Protein AF-A0A9W6UC79-F1 (afdb_monomer)

InterPro domains:
  IPR001563 Peptidase S10, serine carboxypeptidase [PF00450] (14-114)
  IPR001563 Peptidase S10, serine carboxypeptidase [PF0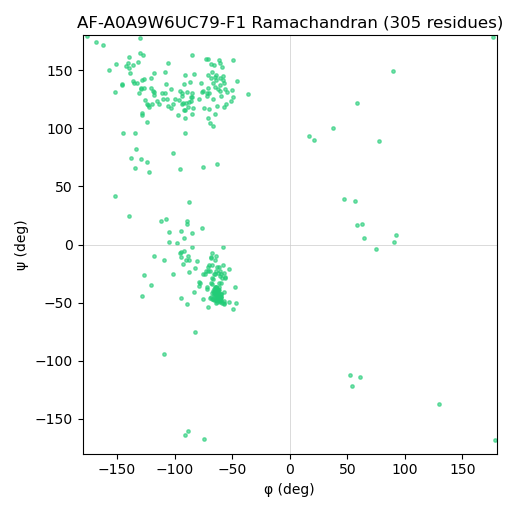0450] (127-304)
  IPR001563 Peptidase S10, serine carboxypeptidase [PR00724] (192-204)
  IPR001563 Peptidase S10, serine carboxypeptidase [PR00724] (205-215)
  IPR001563 Peptidase S10, serine carboxypeptidase [PR00724] (239-264)
  IPR001563 Peptidase S10, serine carboxypeptidase [PTHR11802] (127-300)
  IPR029058 Alpha/Beta hydrolase fold [G3DSA:3.40.50.1820] (14-112)
  IPR029058 Alpha/Beta hydrolase fold [G3DSA:3.40.50.1820] (122-306)
  IPR029058 Alpha/Beta hydrolase fold [SSF53474] (15-115)
  IPR029058 Alpha/Beta hydrolase fold [SSF53474] (127-304)
  IPR033124 Serine carboxypeptidases, histidine active site [PS00560] (86-103)

Foldseek 3Di:
DDDDVDDDPLSVVQVCVQVQHADEAEAECAAPPCHPVNVVVSLLPRDHDCNVVQVPFDKDFDWFAQPVCNVDDTDRQAIWGDDRRYIYYYGYQDYPCCCVRPVSRVVRVVVQRVADPDDDPQDVWDKDWDWFAFPVADGWIKIKIKTAAPPDSLAFFAEEEDEDDVQEFLVCCCAPNLHQWHQDPVRDTHGDPNHPSNRYTYMRIADDAPRDPIHDDPVLDDDDLLSLLSRVLRRVLRVCVVVVSCFVGAYEYEYEAQCLSNQCSNLVSLVVVLVVPPDDPSRGRDNYDYYYYYHYDNDCVVVVVPD

Radius of gyration: 26.01 Å; Cα contacts (8 Å, |Δi|>4): 594; chains: 1; bounding box: 79×38×76 Å

Solvent-accessible surface area (backbone atoms only — not comparable to full-atom values): 16636 Å² total; per-residue (Å²): 136,83,78,67,99,61,77,50,74,65,53,51,52,28,52,38,51,62,70,67,39,75,44,80,48,74,34,15,64,60,13,84,86,70,28,41,70,61,54,48,56,51,60,71,62,47,83,39,88,57,37,70,61,42,70,69,43,70,76,38,79,30,68,26,50,34,80,92,42,78,84,53,77,67,39,84,38,34,38,32,36,63,44,94,48,41,35,43,34,40,29,56,85,10,34,83,56,34,60,77,61,37,45,48,48,43,52,36,49,51,52,56,68,71,24,68,86,72,78,57,76,63,51,100,26,62,67,54,67,52,72,34,66,29,82,92,40,90,58,27,29,39,26,36,45,35,35,38,16,62,64,46,56,92,75,37,35,39,35,39,37,31,45,28,51,94,59,32,41,12,62,54,41,48,51,72,64,53,13,54,28,41,66,45,97,86,71,48,74,40,82,37,96,76,18,60,29,50,67,16,25,34,34,33,39,25,44,52,64,60,7,75,83,7,40,48,45,86,86,54,56,68,88,50,56,70,52,48,8,50,49,51,45,37,36,50,44,42,46,37,69,75,41,56,91,54,60,66,36,50,25,33,38,27,22,24,33,43,9,28,45,49,34,57,32,28,52,52,42,46,53,50,55,63,66,67,67,83,61,48,96,84,43,67,66,76,38,72,76,50,72,49,64,47,82,42,54,67,50,66,75,65,68,70,67,70,125

pLDDT: mean 83.66, std 13.83, range [35.5, 98.44]

Mean predicted aligned error: 14.71 Å

Secondary structure (DSSP, 8-state):
-PPPS---HHHHHHHHHHTT--EEEEEETT-SSS-HHHHHHHHHH---TTHHHHHHSPPEEEEE--TTSTTSPPEEEEEEEEETTEEEEEETT--S-HHHHSHHHHHHHHHHHHSSSS--SSSSS-EEEEEEE-TTSSS-EEEEEEE--SS-TTTSPEEEEE--STT--THHHHHHSS-SEEEPTTS-EEE-TT-GGGSSEEEEE--STTSTT-B--GGG---SHHHHHHHHHHHHHHHHHH-GGGTT--EEEEEETTHHHHHHHHHHHHHHHHHS----TTS----EEEEEEES--S-HHHHTS--

Organism: NCBI:txid2077276

Sequence (307 aa):
MRRLLSENETTCAVNLLNDDVRVLIYVGDADTVCNWAGNKAWVDALDWKCKDAFNTAEENSFAAQDLLNPTAALTDAGLVRAFDNLALVGISNAGHMVPTHQPAVSLDLINSALAPNGSFVCGVSNNTAGYIKLANKEDDHYFYWFYQSRSNPETDPLVLWLTGWPGSSSMFALLSENKPCSIRPDLSTTFNAYAWNSNANVIWLEQPTGVGFSFGAPADKDYNETNVGENIYWYLQGFLQTYPQYQGREFFVTGERYGGYYVPAAAHYIWSMNKASQLDDKNPIINLQGMAIGNGLTNPVIQASIN

Nearest PDB structures (foldseek):
  4az0-assembly1_A  TM=8.627E-01  e=2.265E-21  Homo sapiens
  4cia-assembly1_A-2  TM=9.231E-01  e=1.434E-17  Homo sapiens
  4cib-assembly1_A-2  TM=8.525E-01  e=3.103E-18  Homo sapiens
  1ysc-assembly1_A  TM=8.789E-01  e=2.119E-16  Saccharomyces cerevisiae
  1cpy-assembly1_A  TM=8.796E-01  e=6.778E-16  Saccharomyces cerevisiae

Structure (mmCIF, N/CA/C/O backbone):
data_AF-A0A9W6UC79-F1
#
_entry.id   AF-A0A9W6UC79-F1
#
loop_
_atom_site.group_PDB
_atom_site.id
_atom_site.type_symbol
_atom_site.label_atom_id
_atom_site.label_alt_id
_atom_site.label_comp_id
_atom_site.label_asym_id
_atom_site.label_entity_id
_atom_site.label_seq_id
_atom_site.pdbx_PDB_ins_code
_atom_site.Cartn_x
_atom_site.Cartn_y
_atom_site.Cartn_z
_atom_site.occupancy
_atom_site.B_iso_or_equiv
_atom_site.auth_seq_id
_atom_site.auth_comp_id
_atom_site.auth_asym_id
_atom_site.auth_atom_id
_atom_site.pdbx_PDB_model_num
ATOM 1 N N . MET A 1 1 ? 49.318 2.501 -20.218 1.00 42.28 1 MET A N 1
ATOM 2 C CA . MET A 1 1 ? 48.392 1.966 -19.201 1.00 42.28 1 MET A CA 1
ATOM 3 C C . MET A 1 1 ? 47.486 0.969 -19.923 1.00 42.28 1 MET A C 1
ATOM 5 O O . MET A 1 1 ? 46.650 1.388 -20.708 1.00 42.28 1 MET A O 1
ATOM 9 N N . ARG A 1 2 ? 47.794 -0.333 -19.837 1.00 40.81 2 ARG A N 1
ATOM 10 C CA . ARG A 1 2 ? 47.100 -1.405 -20.575 1.00 40.81 2 ARG A CA 1
ATOM 11 C C . ARG A 1 2 ? 45.734 -1.647 -19.919 1.00 40.81 2 ARG A C 1
ATOM 13 O O . ARG A 1 2 ? 45.718 -2.051 -18.761 1.00 40.81 2 ARG A O 1
ATOM 20 N N . ARG A 1 3 ? 44.620 -1.421 -20.630 1.00 38.25 3 ARG A N 1
ATOM 21 C CA . ARG A 1 3 ? 43.347 -2.066 -20.269 1.00 38.25 3 ARG A CA 1
ATOM 22 C C . ARG A 1 3 ? 43.550 -3.560 -20.516 1.00 38.25 3 ARG A C 1
ATOM 24 O O . ARG A 1 3 ? 44.013 -3.952 -21.586 1.00 38.25 3 ARG A O 1
ATOM 31 N N . LEU A 1 4 ? 43.303 -4.359 -19.482 1.00 40.53 4 LEU A N 1
ATOM 32 C CA . LEU A 1 4 ? 43.143 -5.809 -19.578 1.00 40.53 4 LEU A CA 1
ATOM 33 C C . LEU A 1 4 ? 42.141 -6.117 -20.702 1.00 40.53 4 LEU A C 1
ATOM 35 O O . LEU A 1 4 ? 41.378 -5.231 -21.078 1.00 40.53 4 LEU A O 1
ATOM 39 N N . LEU A 1 5 ? 42.158 -7.335 -21.244 1.00 47.78 5 LEU A N 1
ATOM 40 C CA . LEU A 1 5 ? 41.149 -7.848 -22.180 1.00 47.78 5 LEU A CA 1
ATOM 41 C C . LEU A 1 5 ? 39.789 -7.915 -21.461 1.00 47.78 5 LEU A C 1
ATOM 43 O O . LEU A 1 5 ? 39.327 -8.978 -21.067 1.00 47.78 5 LEU A O 1
ATOM 47 N N . SER A 1 6 ? 39.240 -6.738 -21.182 1.00 47.84 6 SER A N 1
ATOM 48 C CA . SER A 1 6 ? 37.990 -6.486 -20.502 1.00 47.84 6 SER A CA 1
ATOM 49 C C . SER A 1 6 ? 36.890 -6.797 -21.492 1.00 47.84 6 SER A C 1
ATOM 51 O O . SER A 1 6 ? 36.965 -6.343 -22.635 1.00 47.84 6 SER A O 1
ATOM 53 N N . GLU A 1 7 ? 35.900 -7.562 -21.056 1.00 54.53 7 GLU A N 1
ATOM 54 C CA . GLU A 1 7 ? 34.622 -7.727 -21.743 1.00 54.53 7 GLU A CA 1
ATOM 55 C C . GLU A 1 7 ? 34.202 -6.397 -22.391 1.00 54.53 7 GLU A C 1
ATOM 57 O O . GLU A 1 7 ? 34.283 -5.340 -21.756 1.00 54.53 7 GLU A O 1
ATOM 62 N N . ASN A 1 8 ? 33.854 -6.423 -23.682 1.00 71.75 8 ASN A N 1
ATOM 63 C CA . ASN A 1 8 ? 33.302 -5.227 -24.308 1.00 71.75 8 ASN A CA 1
ATOM 64 C C . ASN A 1 8 ? 31.889 -4.994 -23.750 1.00 71.75 8 ASN A C 1
ATOM 66 O O . ASN A 1 8 ? 31.250 -5.903 -23.219 1.00 71.75 8 ASN A O 1
ATOM 70 N N . GLU A 1 9 ? 31.385 -3.774 -23.866 1.00 72.88 9 GLU A N 1
ATOM 71 C CA . GLU A 1 9 ? 30.129 -3.356 -23.242 1.00 72.88 9 GLU A CA 1
ATOM 72 C C . GLU A 1 9 ? 28.928 -4.195 -23.729 1.00 72.88 9 GLU A C 1
ATOM 74 O O . GLU A 1 9 ? 27.961 -4.389 -22.993 1.00 72.88 9 GLU A O 1
ATOM 79 N N . THR A 1 10 ? 29.025 -4.770 -24.937 1.00 81.50 10 THR A N 1
ATOM 80 C CA . THR A 1 10 ? 28.039 -5.720 -25.478 1.00 81.50 10 THR A CA 1
ATOM 81 C C . THR A 1 10 ? 28.055 -7.046 -24.717 1.00 81.50 10 THR A C 1
ATOM 83 O O . THR A 1 10 ? 26.998 -7.541 -24.335 1.00 81.50 10 THR A O 1
ATOM 86 N N . THR A 1 11 ? 29.236 -7.606 -24.444 1.00 82.88 11 THR A N 1
ATOM 87 C CA . THR A 1 11 ? 29.393 -8.823 -23.635 1.00 82.88 11 THR A CA 1
ATOM 88 C C . THR A 1 11 ? 28.865 -8.621 -22.215 1.00 82.88 11 THR A C 1
ATOM 90 O O . THR A 1 11 ? 28.176 -9.499 -21.704 1.00 82.88 11 THR A O 1
ATOM 93 N N . CYS A 1 12 ? 29.088 -7.453 -21.606 1.00 79.12 12 CYS A N 1
ATOM 94 C CA . CYS A 1 12 ? 28.526 -7.139 -20.289 1.00 79.12 12 CYS A CA 1
ATOM 95 C C . CYS A 1 12 ? 26.989 -7.181 -20.295 1.00 79.12 12 CYS A C 1
ATOM 97 O O . CYS A 1 12 ? 26.390 -7.809 -19.426 1.00 79.12 12 CYS A O 1
ATOM 99 N N . ALA A 1 13 ? 26.344 -6.550 -21.284 1.00 75.50 13 ALA A N 1
ATOM 100 C CA . ALA A 1 13 ? 24.884 -6.555 -21.404 1.00 75.50 13 ALA A CA 1
ATOM 101 C C . ALA A 1 13 ? 24.325 -7.970 -21.636 1.00 75.50 13 ALA A C 1
ATOM 103 O O . ALA A 1 13 ? 23.337 -8.352 -21.015 1.00 75.50 13 ALA A O 1
ATOM 104 N N . VAL A 1 14 ? 24.988 -8.769 -22.478 1.00 90.19 14 VAL A N 1
ATOM 105 C CA . VAL A 1 14 ? 24.628 -10.175 -22.717 1.00 90.19 14 VAL A CA 1
ATOM 106 C C . VAL A 1 14 ? 24.742 -11.015 -21.443 1.00 90.19 14 VAL A C 1
ATOM 108 O O . VAL A 1 14 ? 23.827 -11.780 -21.144 1.00 90.19 14 VAL A O 1
ATOM 111 N N . ASN A 1 15 ? 25.827 -10.865 -20.677 1.00 86.06 15 ASN A N 1
ATOM 112 C CA . ASN A 1 15 ? 26.020 -11.592 -19.419 1.00 86.06 15 ASN A CA 1
ATOM 113 C C . ASN A 1 15 ? 24.894 -11.275 -18.421 1.00 86.06 15 ASN A C 1
ATOM 115 O O . ASN A 1 15 ? 24.295 -12.190 -17.867 1.00 86.06 15 ASN A O 1
ATOM 119 N N . LEU A 1 16 ? 24.540 -9.993 -18.268 1.00 81.50 16 LEU A N 1
ATOM 120 C CA . LEU A 1 16 ? 23.425 -9.561 -17.417 1.00 81.50 16 LEU A CA 1
ATOM 121 C C . LEU A 1 16 ? 22.089 -10.173 -17.861 1.00 81.50 16 LEU A C 1
ATOM 123 O O . LEU A 1 16 ? 21.335 -10.679 -17.033 1.00 81.50 16 LEU A O 1
ATOM 127 N N . LEU A 1 17 ? 21.811 -10.167 -19.165 1.00 83.44 17 LEU A N 1
ATOM 128 C CA . LEU A 1 17 ? 20.588 -10.751 -19.711 1.00 83.44 17 LEU A CA 1
ATOM 129 C C . LEU A 1 17 ? 20.508 -12.266 -19.491 1.00 83.44 17 LEU A C 1
ATOM 131 O O . LEU A 1 17 ? 19.446 -12.790 -19.155 1.00 83.44 17 LEU A O 1
ATOM 135 N N . ASN A 1 18 ? 21.623 -12.977 -19.655 1.00 88.62 18 ASN A N 1
ATOM 136 C CA . ASN A 1 18 ? 21.678 -14.418 -19.420 1.00 88.62 18 ASN A CA 1
ATOM 137 C C . ASN A 1 18 ? 21.477 -14.778 -17.938 1.00 88.62 18 ASN A C 1
ATOM 139 O O . ASN A 1 18 ? 20.863 -15.810 -17.660 1.00 88.62 18 ASN A O 1
ATOM 143 N N . ASP A 1 19 ? 21.879 -13.891 -17.025 1.00 87.00 19 ASP A N 1
ATOM 144 C CA . ASP A 1 19 ? 21.704 -14.009 -15.570 1.00 87.00 19 ASP A CA 1
ATOM 145 C C . ASP A 1 19 ? 20.370 -13.420 -15.055 1.00 87.00 19 ASP A C 1
ATOM 147 O O . ASP A 1 19 ? 20.239 -13.096 -13.874 1.00 87.00 19 ASP A O 1
ATOM 151 N N . ASP A 1 20 ? 19.364 -13.267 -15.928 1.00 79.00 20 ASP A N 1
ATOM 152 C CA . ASP A 1 20 ? 18.009 -12.798 -15.580 1.00 79.00 20 ASP A CA 1
ATOM 153 C C . ASP A 1 20 ? 17.949 -11.360 -15.025 1.00 79.00 20 ASP A C 1
ATOM 155 O O . ASP A 1 20 ? 16.948 -10.929 -14.442 1.00 79.00 20 ASP A O 1
ATOM 159 N N . VAL A 1 21 ? 19.003 -10.564 -15.233 1.00 78.44 21 VAL A N 1
ATOM 160 C CA . VAL A 1 21 ? 19.006 -9.146 -14.865 1.00 78.44 21 VAL A CA 1
ATOM 161 C C . VAL A 1 21 ? 18.181 -8.368 -15.882 1.00 78.44 21 VAL A C 1
ATOM 163 O O . VAL A 1 21 ? 18.361 -8.511 -17.090 1.00 78.44 21 VAL A O 1
ATOM 166 N N . ARG A 1 22 ? 17.267 -7.526 -15.395 1.00 77.31 22 ARG A N 1
ATOM 167 C CA . ARG A 1 22 ? 16.421 -6.681 -16.245 1.00 77.31 22 ARG A CA 1
ATOM 168 C C . ARG A 1 22 ? 17.240 -5.585 -16.914 1.00 77.31 22 ARG A C 1
ATOM 170 O O . ARG A 1 22 ? 17.950 -4.842 -16.238 1.00 77.31 22 ARG A O 1
ATOM 177 N N . VAL A 1 23 ? 17.085 -5.454 -18.226 1.00 83.44 23 VAL A N 1
ATOM 178 C CA . VAL A 1 23 ? 17.746 -4.437 -19.043 1.00 83.44 23 VAL A CA 1
ATOM 179 C C . VAL A 1 23 ? 16.687 -3.644 -19.803 1.00 83.44 23 VAL A C 1
ATOM 181 O O . VAL A 1 23 ? 15.919 -4.196 -20.587 1.00 83.44 23 VAL A O 1
ATOM 184 N N . LEU A 1 24 ? 16.664 -2.330 -19.575 1.00 85.94 24 LEU A N 1
ATOM 185 C CA . LEU A 1 24 ? 15.907 -1.373 -20.377 1.00 85.94 24 LEU A CA 1
ATOM 186 C C . LEU A 1 24 ? 16.885 -0.586 -21.247 1.00 85.94 24 LEU A C 1
ATOM 188 O O . LEU A 1 24 ? 17.782 0.075 -20.725 1.00 85.94 24 LEU A O 1
ATOM 192 N N . ILE A 1 25 ? 16.649 -0.591 -22.555 1.00 90.81 25 ILE A N 1
ATOM 193 C CA . ILE A 1 25 ? 17.267 0.331 -23.505 1.00 90.81 25 ILE A CA 1
ATOM 194 C C . ILE A 1 25 ? 16.180 1.288 -23.988 1.00 90.81 25 ILE A C 1
ATOM 196 O O . ILE A 1 25 ? 15.141 0.848 -24.473 1.00 90.81 25 ILE A O 1
ATOM 200 N N . TYR A 1 26 ? 16.399 2.595 -23.865 1.00 91.69 26 TYR A N 1
ATOM 201 C CA . TYR A 1 26 ? 15.457 3.599 -24.353 1.00 91.69 26 TYR A CA 1
ATOM 202 C C . TYR A 1 26 ? 16.179 4.684 -25.143 1.00 91.69 26 TYR A C 1
ATOM 204 O O . TYR A 1 26 ? 17.275 5.104 -24.772 1.00 91.69 26 TYR A O 1
ATOM 212 N N . VAL A 1 27 ? 15.583 5.124 -26.250 1.00 92.94 27 VAL A N 1
ATOM 213 C CA . VAL A 1 27 ? 16.205 6.084 -27.170 1.00 92.94 27 VAL A CA 1
ATOM 214 C C . VAL A 1 27 ? 15.134 6.991 -27.758 1.00 92.94 27 VAL A C 1
ATOM 216 O O . VAL A 1 27 ? 14.058 6.529 -28.130 1.00 92.94 27 VAL A O 1
ATOM 219 N N . GLY A 1 28 ? 15.428 8.285 -27.853 1.00 92.44 28 GLY A N 1
ATOM 220 C CA . GLY A 1 28 ? 14.566 9.229 -28.553 1.00 92.44 28 GLY A CA 1
ATOM 221 C C . GLY A 1 28 ? 14.613 9.018 -30.070 1.00 92.44 28 GLY A C 1
ATOM 222 O O . GLY A 1 28 ? 15.691 8.862 -30.647 1.00 92.44 28 GLY A O 1
ATOM 223 N N . ASP A 1 29 ? 13.456 9.020 -30.727 1.00 90.19 29 ASP A N 1
ATOM 224 C CA . ASP A 1 29 ? 13.329 8.782 -32.171 1.00 90.19 29 ASP A CA 1
ATOM 225 C C . ASP A 1 29 ? 14.020 9.844 -33.049 1.00 90.19 29 ASP A C 1
ATOM 227 O O . ASP A 1 29 ? 14.364 9.572 -34.201 1.00 90.19 29 ASP A O 1
ATOM 231 N N . ALA A 1 30 ? 14.287 11.025 -32.487 1.00 88.69 30 ALA A N 1
ATOM 232 C CA . ALA A 1 30 ? 14.973 12.139 -33.129 1.00 88.69 30 ALA A CA 1
ATOM 233 C C . ALA A 1 30 ? 16.431 12.322 -32.653 1.00 88.69 30 ALA A C 1
ATOM 235 O O . ALA A 1 30 ? 17.047 13.352 -32.945 1.00 88.69 30 ALA A O 1
ATOM 236 N N . ASP A 1 31 ? 17.010 11.370 -31.906 1.00 89.38 31 ASP A N 1
ATOM 237 C CA . ASP A 1 31 ? 18.422 11.437 -31.510 1.00 89.38 31 ASP A CA 1
ATOM 238 C C . ASP A 1 31 ? 19.340 11.216 -32.727 1.00 89.38 31 ASP A C 1
ATOM 240 O O . ASP A 1 31 ? 19.349 10.156 -33.346 1.00 89.38 31 ASP A O 1
ATOM 244 N N . THR A 1 32 ? 20.136 12.221 -33.087 1.00 79.25 32 THR A N 1
ATOM 245 C CA . THR A 1 32 ? 21.112 12.137 -34.186 1.00 79.25 32 THR A CA 1
ATOM 246 C C . THR A 1 32 ? 22.520 11.766 -33.718 1.00 79.25 32 THR A C 1
ATOM 248 O O . THR A 1 32 ? 23.369 11.441 -34.547 1.00 79.25 32 THR A O 1
ATOM 251 N N . VAL A 1 33 ? 22.771 11.780 -32.406 1.00 74.19 33 VAL A N 1
ATOM 252 C CA . VAL A 1 33 ? 24.055 11.439 -31.778 1.00 74.19 33 VAL A CA 1
ATOM 253 C C . VAL A 1 33 ? 24.108 9.939 -31.488 1.00 74.19 33 VAL A C 1
ATOM 255 O O . VAL A 1 33 ? 25.038 9.261 -31.919 1.00 74.19 33 VAL A O 1
ATOM 258 N N . CYS A 1 34 ? 23.073 9.411 -30.831 1.00 83.12 34 CYS A N 1
ATOM 259 C CA . CYS A 1 34 ? 22.925 7.997 -30.476 1.00 83.12 34 CYS A CA 1
ATOM 260 C C . CYS A 1 34 ? 21.625 7.434 -31.069 1.00 83.12 34 CYS A C 1
ATOM 262 O O . CYS A 1 34 ? 20.713 7.039 -30.351 1.00 83.12 34 CYS A O 1
ATOM 264 N N . ASN A 1 35 ? 21.531 7.432 -32.398 1.00 85.00 35 ASN A N 1
ATOM 265 C CA . ASN A 1 35 ? 20.267 7.232 -33.106 1.00 85.00 35 ASN A CA 1
ATOM 266 C C . ASN A 1 35 ? 19.538 5.906 -32.825 1.00 85.00 35 ASN A C 1
ATOM 268 O O . ASN A 1 35 ? 20.149 4.870 -32.538 1.00 85.00 35 ASN A O 1
ATOM 272 N N . TRP A 1 36 ? 18.211 5.957 -32.977 1.00 86.06 36 TRP A N 1
ATOM 273 C CA . TRP A 1 36 ? 17.300 4.824 -32.801 1.00 86.06 36 TRP A CA 1
ATOM 274 C C . TRP A 1 36 ? 17.702 3.601 -33.632 1.00 86.06 36 TRP A C 1
ATOM 276 O O . TRP A 1 36 ? 17.821 2.506 -33.088 1.00 86.06 36 TRP A O 1
ATOM 286 N N . ALA A 1 37 ? 17.977 3.778 -34.929 1.00 88.56 37 ALA A N 1
ATOM 287 C CA . ALA A 1 37 ? 18.299 2.666 -35.825 1.00 88.56 37 ALA A CA 1
ATOM 288 C C . ALA A 1 37 ? 19.584 1.928 -35.409 1.00 88.56 37 ALA A C 1
ATOM 290 O O . ALA A 1 37 ? 19.635 0.701 -35.462 1.00 88.56 37 ALA A O 1
ATOM 291 N N . GLY A 1 38 ? 20.603 2.662 -34.955 1.00 88.81 38 GLY A N 1
ATOM 292 C CA . GLY A 1 38 ? 21.863 2.105 -34.467 1.00 88.81 38 GLY A CA 1
ATOM 293 C C . GLY A 1 38 ? 21.697 1.314 -33.170 1.00 88.81 38 GLY A C 1
ATOM 294 O O . GLY A 1 38 ? 22.174 0.185 -33.082 1.00 88.81 38 GLY A O 1
ATOM 295 N N . ASN A 1 39 ? 20.976 1.866 -32.189 1.00 90.00 39 ASN A N 1
ATOM 296 C CA . ASN A 1 39 ? 20.690 1.161 -30.936 1.00 90.00 39 ASN A CA 1
ATOM 297 C C . ASN A 1 39 ? 19.812 -0.069 -31.165 1.00 90.00 39 ASN A C 1
ATOM 299 O O . ASN A 1 39 ? 20.099 -1.129 -30.616 1.00 90.00 39 ASN A O 1
ATOM 303 N N . LYS A 1 40 ? 18.789 0.038 -32.020 1.00 91.06 40 LYS A N 1
ATOM 304 C CA . LYS A 1 40 ? 17.948 -1.100 -32.386 1.00 91.06 40 LYS A CA 1
ATOM 305 C C . LYS A 1 40 ? 18.767 -2.204 -33.059 1.00 91.06 40 LYS A C 1
ATOM 307 O O . LYS A 1 40 ? 18.672 -3.352 -32.646 1.00 91.06 40 LYS A O 1
ATOM 312 N N . ALA A 1 41 ? 19.613 -1.865 -34.034 1.00 92.81 41 ALA A N 1
ATOM 313 C CA . ALA A 1 41 ? 20.477 -2.843 -34.698 1.00 92.81 41 ALA A CA 1
ATOM 314 C C . ALA A 1 41 ? 21.459 -3.522 -33.725 1.00 92.81 41 ALA A C 1
ATOM 316 O O . ALA A 1 41 ? 21.732 -4.712 -33.864 1.00 92.81 41 ALA A O 1
ATOM 317 N N . TRP A 1 42 ? 21.975 -2.787 -32.733 1.00 93.50 42 TRP A N 1
ATOM 318 C CA . TRP A 1 42 ? 22.805 -3.356 -31.670 1.00 93.50 42 TRP A CA 1
ATOM 319 C C . TRP A 1 42 ? 22.017 -4.323 -30.775 1.00 93.50 42 TRP A C 1
ATOM 321 O O . TRP A 1 42 ? 22.480 -5.441 -30.557 1.00 93.50 42 TRP A O 1
ATOM 331 N N . VAL A 1 43 ? 20.821 -3.934 -30.319 1.00 92.12 43 VAL A N 1
ATOM 332 C CA . VAL A 1 43 ? 19.94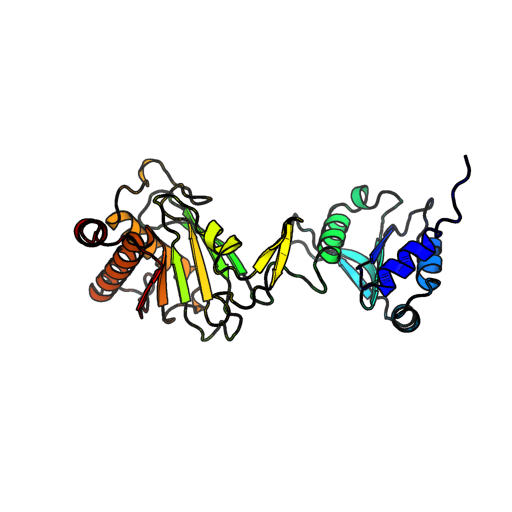7 -4.784 -29.492 1.00 92.12 43 VAL A CA 1
ATOM 333 C C . VAL A 1 43 ? 19.521 -6.052 -30.242 1.00 92.12 43 VAL A C 1
ATOM 335 O O . VAL A 1 43 ? 19.642 -7.144 -29.692 1.00 92.12 43 VAL A O 1
ATOM 338 N N . ASP A 1 44 ? 19.118 -5.934 -31.512 1.00 93.19 44 ASP A N 1
ATOM 339 C CA . ASP A 1 44 ? 18.736 -7.070 -32.370 1.00 93.19 44 ASP A CA 1
ATOM 340 C C . ASP A 1 44 ? 19.908 -8.068 -32.564 1.00 93.19 44 ASP A C 1
ATOM 342 O O . ASP A 1 44 ? 19.703 -9.266 -32.803 1.00 93.19 44 ASP A O 1
ATOM 346 N N . ALA A 1 45 ? 21.152 -7.581 -32.466 1.00 93.56 45 ALA A N 1
ATOM 347 C CA . ALA A 1 45 ? 22.368 -8.373 -32.620 1.00 93.56 45 ALA A CA 1
ATOM 348 C C . ALA A 1 45 ? 22.859 -9.042 -31.321 1.00 93.56 45 ALA A C 1
ATOM 350 O O . ALA A 1 45 ? 23.714 -9.930 -31.420 1.00 93.56 45 ALA A O 1
ATOM 351 N N . LEU A 1 46 ? 22.339 -8.666 -30.139 1.00 92.25 46 LEU A N 1
ATOM 352 C CA . LEU A 1 46 ? 22.744 -9.242 -28.847 1.00 92.25 46 LEU A CA 1
ATOM 353 C C . LEU A 1 46 ? 22.602 -10.767 -28.864 1.00 92.25 46 LEU A C 1
ATOM 355 O O . LEU A 1 46 ? 21.573 -11.308 -29.264 1.00 92.25 46 LEU A O 1
ATOM 359 N N . ASP A 1 47 ? 23.643 -11.467 -28.420 1.00 94.19 47 ASP A N 1
ATOM 360 C CA . ASP A 1 47 ? 23.696 -12.930 -28.432 1.00 94.19 47 ASP A CA 1
ATOM 361 C C . ASP A 1 47 ? 23.401 -13.501 -27.040 1.00 94.19 47 ASP A C 1
ATOM 363 O O . ASP A 1 47 ? 24.304 -13.830 -26.278 1.00 94.19 47 ASP A O 1
ATOM 367 N N . TRP A 1 48 ? 22.118 -13.541 -26.679 1.00 95.06 48 TRP A N 1
ATOM 368 C CA . TRP A 1 48 ? 21.631 -13.923 -25.350 1.00 95.06 48 TRP A CA 1
ATOM 369 C C . TRP A 1 48 ? 20.526 -14.982 -25.438 1.00 95.06 48 TRP A C 1
ATOM 371 O O . TRP A 1 48 ? 19.941 -15.207 -26.499 1.00 95.06 48 TRP A O 1
ATOM 381 N N . LYS A 1 49 ? 20.225 -15.638 -24.313 1.00 94.44 49 LYS A N 1
ATOM 382 C CA . LYS A 1 49 ? 19.392 -16.850 -24.252 1.00 94.44 49 LYS A CA 1
ATOM 383 C C . LYS A 1 49 ? 17.988 -16.721 -24.861 1.00 94.44 49 LYS A C 1
ATOM 385 O O . LYS A 1 49 ? 17.480 -17.719 -25.363 1.00 94.44 49 LYS A O 1
ATOM 390 N N . CYS A 1 50 ? 17.385 -15.526 -24.874 1.00 92.75 50 CYS A N 1
ATOM 391 C CA . CYS A 1 50 ? 16.055 -15.288 -25.455 1.00 92.75 50 CYS A CA 1
ATOM 392 C C . CYS A 1 50 ? 16.081 -14.416 -26.731 1.00 92.75 50 CYS A C 1
ATOM 394 O O . CYS A 1 50 ? 15.047 -13.867 -27.113 1.00 92.75 50 CYS A O 1
ATOM 396 N N . LYS A 1 51 ? 17.230 -14.311 -27.424 1.00 95.62 51 LYS A N 1
ATOM 397 C CA . LYS A 1 51 ? 17.410 -13.503 -28.648 1.00 95.62 51 LYS A CA 1
ATOM 398 C C . LYS A 1 51 ? 16.332 -13.729 -29.704 1.00 95.62 51 LYS A C 1
ATOM 400 O O . LYS A 1 51 ? 15.700 -12.772 -30.141 1.00 95.62 51 LYS A O 1
ATOM 405 N N . ASP A 1 52 ? 16.134 -14.975 -30.130 1.00 95.75 52 ASP A N 1
ATOM 406 C CA . ASP A 1 52 ? 15.204 -15.278 -31.224 1.00 95.75 52 ASP A CA 1
ATOM 407 C C . ASP A 1 52 ? 13.772 -14.894 -30.842 1.00 95.75 52 ASP A C 1
ATOM 409 O O . ASP A 1 52 ? 13.065 -14.259 -31.624 1.00 95.75 52 ASP A O 1
ATOM 413 N N . ALA A 1 53 ? 13.375 -15.191 -29.602 1.00 90.25 53 ALA A N 1
ATOM 414 C CA . ALA A 1 53 ? 12.062 -14.836 -29.086 1.00 90.25 53 ALA A CA 1
ATOM 415 C C . ALA A 1 53 ? 11.861 -13.312 -29.039 1.00 90.25 53 ALA A C 1
ATOM 417 O O . ALA A 1 53 ? 10.855 -12.825 -29.549 1.00 90.25 53 ALA A O 1
ATOM 418 N N . PHE A 1 54 ? 12.845 -12.551 -28.545 1.00 90.19 54 PHE A N 1
ATOM 419 C CA . PHE A 1 54 ? 12.811 -11.085 -28.558 1.00 90.19 54 PHE A CA 1
ATOM 420 C C . PHE A 1 54 ? 12.767 -10.507 -29.981 1.00 90.19 54 PHE A C 1
ATOM 422 O O . PHE A 1 54 ? 11.974 -9.611 -30.261 1.00 90.19 54 PHE A O 1
ATOM 429 N N . ASN A 1 55 ? 13.563 -11.039 -30.913 1.00 95.50 55 ASN A N 1
ATOM 430 C CA . ASN A 1 55 ? 13.608 -10.548 -32.293 1.00 95.50 55 ASN A CA 1
ATOM 431 C C . ASN A 1 55 ? 12.302 -10.814 -33.059 1.00 95.50 55 ASN A C 1
ATOM 433 O O . ASN A 1 55 ? 11.947 -10.029 -33.942 1.00 95.50 55 ASN A O 1
ATOM 437 N N . THR A 1 56 ? 11.578 -11.879 -32.700 1.00 93.69 56 THR A N 1
ATOM 438 C CA . THR A 1 56 ? 10.237 -12.185 -33.231 1.00 93.69 56 THR A CA 1
ATOM 439 C C . THR A 1 56 ? 9.084 -11.542 -32.455 1.00 93.69 56 THR A C 1
ATOM 441 O O . THR A 1 56 ? 7.952 -11.590 -32.934 1.00 93.69 56 THR A O 1
ATOM 444 N N . ALA A 1 57 ? 9.343 -10.949 -31.284 1.00 80.81 57 ALA A N 1
ATOM 445 C CA . ALA A 1 57 ? 8.314 -10.312 -30.471 1.00 80.81 57 ALA A CA 1
ATOM 446 C C . ALA A 1 57 ? 7.705 -9.101 -31.192 1.00 80.81 57 ALA A C 1
ATOM 448 O O . ALA A 1 57 ? 8.394 -8.357 -31.898 1.00 80.81 57 ALA A O 1
ATOM 449 N N . GLU A 1 58 ? 6.402 -8.909 -30.996 1.00 81.00 58 GLU A N 1
ATOM 450 C CA . GLU A 1 58 ? 5.666 -7.792 -31.578 1.00 81.00 58 GLU A CA 1
ATOM 451 C C . GLU A 1 58 ? 6.125 -6.458 -30.975 1.00 81.00 58 GLU A C 1
ATOM 453 O O . GLU A 1 58 ? 6.358 -6.331 -29.769 1.00 81.00 58 GLU A O 1
ATOM 458 N N . GLU A 1 59 ? 6.258 -5.455 -31.837 1.00 80.69 59 GLU A N 1
ATOM 459 C CA . GLU A 1 59 ? 6.527 -4.081 -31.435 1.00 80.69 59 GLU A CA 1
ATOM 460 C C . GLU A 1 59 ? 5.192 -3.368 -31.239 1.00 80.69 59 GLU A C 1
ATOM 462 O O . GLU A 1 59 ? 4.406 -3.232 -32.174 1.00 80.69 59 GLU A O 1
ATOM 467 N N . ASN A 1 60 ? 4.928 -2.956 -30.005 1.00 77.00 60 ASN A N 1
ATOM 468 C CA . ASN A 1 60 ? 3.657 -2.380 -29.590 1.00 77.00 60 ASN A CA 1
ATOM 469 C C . ASN A 1 60 ? 3.795 -0.871 -29.390 1.00 77.00 60 ASN A C 1
ATOM 471 O O . ASN A 1 60 ? 4.882 -0.382 -29.078 1.00 77.00 60 ASN A O 1
ATOM 475 N N . SER A 1 61 ? 2.690 -0.131 -29.493 1.00 78.00 61 SER A N 1
ATOM 476 C CA . SER A 1 61 ? 2.656 1.263 -29.039 1.00 78.00 61 SER A CA 1
ATOM 477 C C . SER A 1 61 ? 2.948 1.345 -27.540 1.00 78.00 61 SER A C 1
ATOM 479 O O . SER A 1 61 ? 2.363 0.616 -26.738 1.00 78.00 61 SER A O 1
ATOM 481 N N . PHE A 1 62 ? 3.846 2.248 -27.158 1.00 78.31 62 PHE A N 1
ATOM 482 C CA . PHE A 1 62 ? 4.132 2.576 -25.770 1.00 78.31 62 PHE A CA 1
ATOM 483 C C . PHE A 1 62 ? 3.236 3.735 -25.343 1.00 78.31 62 PHE A C 1
ATOM 485 O O . PHE A 1 62 ? 3.434 4.868 -25.771 1.00 78.31 62 PHE A O 1
ATOM 492 N N . ALA A 1 63 ? 2.253 3.451 -24.496 1.00 78.81 63 ALA A N 1
ATOM 493 C CA . ALA A 1 63 ? 1.402 4.468 -23.900 1.00 78.81 63 ALA A CA 1
ATOM 494 C C . ALA A 1 63 ? 1.934 4.833 -22.508 1.00 78.81 63 ALA A C 1
ATOM 496 O O . ALA A 1 63 ? 2.075 3.950 -21.663 1.00 78.81 63 ALA A O 1
ATOM 497 N N . ALA A 1 64 ? 2.209 6.114 -22.272 1.00 74.94 64 ALA A N 1
ATOM 498 C CA . ALA A 1 64 ? 2.713 6.614 -20.997 1.00 74.94 64 ALA A CA 1
ATOM 499 C C . ALA A 1 64 ? 1.636 7.400 -20.234 1.00 74.94 64 ALA A C 1
ATOM 501 O O . ALA A 1 64 ? 0.912 8.215 -20.815 1.00 74.94 64 ALA A O 1
ATOM 502 N N . GLN A 1 65 ? 1.557 7.188 -18.924 1.00 83.19 65 GLN A N 1
ATOM 503 C CA . GLN A 1 65 ? 0.751 7.975 -18.000 1.00 83.19 65 GLN A CA 1
ATOM 504 C C . GLN A 1 65 ? 1.565 9.158 -17.473 1.00 83.19 65 GLN A C 1
ATOM 506 O O . GLN A 1 65 ? 2.666 8.993 -16.954 1.00 83.19 65 GLN A O 1
ATOM 511 N N . ASP A 1 66 ? 1.000 10.365 -17.516 1.00 78.69 66 ASP A N 1
ATOM 512 C CA . ASP A 1 66 ? 1.562 11.465 -16.732 1.00 78.69 66 ASP A CA 1
ATOM 513 C C . ASP A 1 66 ? 1.309 11.190 -15.244 1.00 78.69 66 ASP A C 1
ATOM 515 O O . ASP A 1 66 ? 0.189 11.327 -14.753 1.00 78.69 66 ASP A O 1
ATOM 519 N N . LEU A 1 67 ? 2.352 10.779 -14.523 1.00 64.19 67 LEU A N 1
ATOM 520 C CA . LEU A 1 67 ? 2.270 10.484 -13.091 1.00 64.19 67 LEU A CA 1
ATOM 521 C C . LEU A 1 67 ? 2.019 11.735 -12.236 1.00 64.19 67 LEU A C 1
ATOM 523 O O . LEU A 1 67 ? 1.597 11.616 -11.087 1.00 64.19 67 LEU A O 1
ATOM 527 N N . LEU A 1 68 ? 2.265 12.930 -12.780 1.00 60.94 68 LEU A N 1
ATOM 528 C CA . LEU A 1 68 ? 1.963 14.204 -12.127 1.00 60.94 68 LEU A CA 1
ATOM 529 C C . LEU A 1 68 ? 0.549 14.702 -12.459 1.00 60.94 68 LEU A C 1
ATOM 531 O O . LEU A 1 68 ? 0.036 15.586 -11.773 1.00 60.94 68 LEU A O 1
ATOM 535 N N . ASN A 1 69 ? -0.103 14.106 -13.461 1.00 68.44 69 ASN A N 1
ATOM 536 C CA . ASN A 1 69 ? -1.510 14.310 -13.783 1.00 68.44 69 ASN A CA 1
ATOM 537 C C . ASN A 1 69 ? -2.196 12.971 -14.135 1.00 68.44 69 ASN A C 1
ATOM 539 O O . ASN A 1 69 ? -2.491 12.718 -15.305 1.00 68.44 69 ASN A O 1
ATOM 543 N N . PRO A 1 70 ? -2.478 12.100 -13.142 1.00 58.88 70 PRO A N 1
ATOM 544 C CA . PRO A 1 70 ? -2.955 10.731 -13.383 1.00 58.88 70 PRO A CA 1
ATOM 545 C C . PRO A 1 70 ? -4.329 10.627 -14.063 1.00 58.88 70 PRO A C 1
ATOM 547 O O . PRO A 1 70 ? -4.753 9.539 -14.433 1.00 58.88 70 PRO A O 1
ATOM 550 N N . THR A 1 71 ? -5.052 11.743 -14.194 1.00 70.06 71 THR A N 1
ATOM 551 C CA . THR A 1 71 ? -6.341 11.825 -14.895 1.00 70.06 71 THR A CA 1
ATOM 552 C C . THR A 1 71 ? -6.200 12.277 -16.351 1.00 70.06 71 THR A C 1
ATOM 554 O O . THR A 1 71 ? -7.185 12.256 -17.091 1.00 70.06 71 THR A O 1
ATOM 557 N N . ALA A 1 72 ? -4.998 12.681 -16.781 1.00 69.75 72 ALA A N 1
ATOM 558 C CA . ALA A 1 72 ? -4.705 12.949 -18.181 1.00 69.75 72 ALA A CA 1
ATOM 559 C C . ALA A 1 72 ? -4.828 11.666 -19.008 1.00 69.75 72 ALA A C 1
ATOM 561 O O . ALA A 1 72 ? -4.493 10.576 -18.541 1.00 69.75 72 ALA A O 1
ATOM 562 N N . ALA A 1 73 ? -5.287 11.812 -20.252 1.00 79.81 73 ALA A N 1
ATOM 563 C CA . ALA A 1 73 ? -5.288 10.712 -21.203 1.00 79.81 73 ALA A CA 1
ATOM 564 C C . ALA A 1 73 ? -3.862 10.179 -21.400 1.00 79.81 73 ALA A C 1
ATOM 566 O O . ALA A 1 73 ? -2.899 10.952 -21.400 1.00 79.81 73 ALA A O 1
ATOM 567 N N . LEU A 1 74 ? -3.749 8.866 -21.602 1.00 73.88 74 LEU A N 1
ATOM 568 C CA 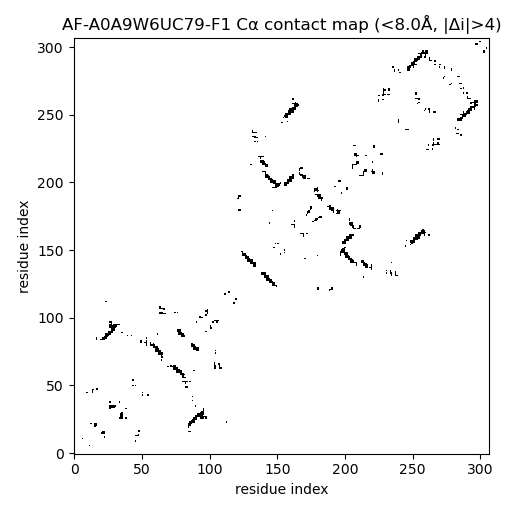. LEU A 1 74 ? -2.472 8.237 -21.910 1.00 73.88 74 LEU A CA 1
ATOM 569 C C . LEU A 1 74 ? -1.855 8.885 -23.151 1.00 73.88 74 LEU A C 1
ATOM 571 O O . LEU A 1 74 ? -2.524 9.095 -24.165 1.00 73.88 74 LEU A O 1
ATOM 575 N N . THR A 1 75 ? -0.570 9.201 -23.052 1.00 81.62 75 THR A N 1
ATOM 576 C CA . THR A 1 75 ? 0.205 9.748 -24.161 1.00 81.62 75 THR A CA 1
ATOM 577 C C . THR A 1 75 ? 0.723 8.592 -24.998 1.00 81.62 75 THR A C 1
ATOM 579 O O . THR A 1 75 ? 1.428 7.738 -24.469 1.00 81.62 75 THR A O 1
ATOM 582 N N . ASP A 1 76 ? 0.409 8.567 -26.294 1.00 84.50 76 ASP A N 1
ATOM 583 C CA . ASP A 1 76 ? 1.122 7.701 -27.236 1.00 84.50 76 ASP A CA 1
ATOM 584 C C . ASP A 1 76 ? 2.566 8.205 -27.345 1.00 84.50 76 ASP A C 1
ATOM 586 O O . ASP A 1 76 ? 2.846 9.264 -27.910 1.00 84.50 76 ASP A O 1
ATOM 590 N N . ALA A 1 77 ? 3.458 7.497 -26.668 1.00 85.44 77 ALA A N 1
ATOM 591 C CA . ALA A 1 77 ? 4.807 7.924 -26.352 1.00 85.44 77 ALA A CA 1
ATOM 592 C C . ALA A 1 77 ? 5.866 7.235 -27.221 1.00 85.44 77 ALA A C 1
ATOM 594 O O . ALA A 1 77 ? 7.057 7.502 -27.048 1.00 85.44 77 ALA A O 1
ATOM 595 N N . GLY A 1 78 ? 5.446 6.386 -28.161 1.00 88.31 78 GLY A N 1
ATOM 596 C CA . GLY A 1 78 ? 6.311 5.751 -29.145 1.00 88.31 78 GLY A CA 1
ATOM 597 C C . GLY A 1 78 ? 6.104 4.246 -29.208 1.00 88.31 78 GLY A C 1
ATOM 598 O O . GLY A 1 78 ? 4.974 3.770 -29.210 1.00 88.31 78 GLY A O 1
ATOM 599 N N . LEU A 1 79 ? 7.192 3.484 -29.297 1.00 84.56 79 LEU A N 1
ATOM 600 C CA . LEU A 1 79 ? 7.149 2.044 -29.553 1.00 84.56 79 LEU A CA 1
ATOM 601 C C . LEU A 1 79 ? 7.965 1.278 -28.517 1.00 84.56 79 LEU A C 1
ATOM 603 O O . LEU A 1 79 ? 9.048 1.707 -28.123 1.00 84.56 79 LEU A O 1
ATOM 607 N N . VAL A 1 80 ? 7.470 0.117 -28.104 1.00 84.69 80 VAL A N 1
ATOM 608 C CA . VAL A 1 80 ? 8.152 -0.799 -27.192 1.00 84.69 80 VAL A CA 1
ATOM 609 C C . VAL A 1 80 ? 8.176 -2.206 -27.768 1.00 84.69 80 VAL A C 1
ATOM 611 O O . VAL A 1 80 ? 7.161 -2.747 -28.205 1.00 84.69 80 VAL A O 1
ATOM 614 N N . ARG A 1 81 ? 9.350 -2.829 -27.705 1.00 87.50 81 ARG A N 1
ATOM 615 C CA . ARG A 1 81 ? 9.520 -4.267 -27.884 1.00 87.50 81 ARG A CA 1
ATOM 616 C C . ARG A 1 81 ? 10.124 -4.833 -26.615 1.00 87.50 81 ARG A C 1
ATOM 618 O O . ARG A 1 81 ? 11.206 -4.415 -26.207 1.00 87.50 81 ARG A O 1
ATOM 625 N N . ALA A 1 82 ? 9.428 -5.770 -25.990 1.00 82.62 82 ALA A N 1
ATOM 626 C CA . ALA A 1 82 ? 9.886 -6.402 -24.766 1.00 82.62 82 ALA A CA 1
ATOM 627 C C . ALA A 1 82 ? 9.661 -7.909 -24.832 1.00 82.62 82 ALA A C 1
ATOM 629 O O . ALA A 1 82 ? 8.639 -8.374 -25.335 1.00 82.62 82 ALA A O 1
ATOM 630 N N . PHE A 1 83 ? 10.619 -8.664 -24.311 1.00 80.44 83 PHE A N 1
ATOM 631 C CA . PHE A 1 83 ? 10.490 -10.098 -24.104 1.00 80.44 83 PHE A CA 1
ATOM 632 C C . PHE A 1 83 ? 11.379 -10.498 -22.931 1.00 80.44 83 PHE A C 1
ATOM 634 O O . PHE A 1 83 ? 12.555 -10.133 -22.893 1.00 80.44 83 PHE A O 1
ATOM 641 N N . ASP A 1 84 ? 10.816 -11.260 -21.995 1.00 84.88 84 ASP A N 1
ATOM 642 C CA . ASP A 1 84 ? 11.504 -11.696 -20.779 1.00 84.88 84 ASP A CA 1
ATOM 643 C C . ASP A 1 84 ? 12.092 -10.504 -19.989 1.00 84.88 84 ASP A C 1
ATOM 645 O O . ASP A 1 84 ? 11.357 -9.585 -19.618 1.00 84.88 84 ASP A O 1
ATOM 649 N N . ASN A 1 85 ? 13.402 -10.480 -19.749 1.00 80.50 85 ASN A N 1
ATOM 650 C CA . ASN A 1 85 ? 14.113 -9.447 -19.001 1.00 80.50 85 ASN A CA 1
ATOM 651 C C . ASN A 1 85 ? 14.731 -8.335 -19.877 1.00 80.50 85 ASN A C 1
ATOM 653 O O . ASN A 1 85 ? 15.498 -7.526 -19.352 1.00 80.50 85 ASN A O 1
ATOM 657 N N . LEU A 1 86 ? 14.396 -8.245 -21.171 1.00 84.31 86 LEU A N 1
ATOM 658 C CA . LEU A 1 86 ? 14.852 -7.176 -22.070 1.00 84.31 86 LEU A CA 1
ATOM 659 C C . LEU A 1 86 ? 13.683 -6.343 -22.608 1.00 84.31 86 LEU A C 1
ATOM 661 O O . LEU A 1 86 ? 12.727 -6.887 -23.163 1.00 84.31 86 LEU A O 1
ATOM 665 N N . ALA A 1 87 ? 13.806 -5.017 -22.527 1.00 84.62 87 ALA A N 1
ATOM 666 C CA . ALA A 1 87 ? 12.918 -4.066 -23.192 1.00 84.62 87 ALA A CA 1
ATOM 667 C C . ALA A 1 87 ? 13.711 -3.024 -23.995 1.00 84.62 87 ALA A C 1
ATOM 669 O O . ALA A 1 87 ? 14.677 -2.444 -23.495 1.00 84.62 87 ALA A O 1
ATOM 670 N N . LEU A 1 88 ? 13.268 -2.759 -25.225 1.00 90.25 88 LEU A N 1
ATOM 671 C CA . LEU A 1 88 ? 13.726 -1.667 -26.080 1.00 90.25 88 LEU A CA 1
ATOM 672 C C . LEU A 1 88 ? 12.564 -0.699 -26.323 1.00 90.25 88 LEU A C 1
ATOM 674 O O . LEU A 1 88 ? 11.524 -1.111 -26.836 1.00 90.25 88 LEU A O 1
ATOM 678 N N . VAL A 1 89 ? 12.753 0.578 -25.988 1.00 90.06 89 VAL A N 1
ATOM 679 C CA . VAL A 1 89 ? 11.724 1.620 -26.113 1.00 90.06 89 VAL A CA 1
ATOM 680 C C . VAL A 1 89 ? 12.216 2.772 -26.986 1.00 90.06 89 VAL A C 1
ATOM 682 O O . VAL A 1 89 ? 13.212 3.425 -26.676 1.00 90.06 89 VAL A O 1
ATOM 685 N N . GLY A 1 90 ? 11.509 3.031 -28.082 1.00 90.50 90 GLY A N 1
ATOM 686 C CA . GLY A 1 90 ? 11.679 4.215 -28.917 1.00 90.50 90 GLY A CA 1
ATOM 687 C C . GLY A 1 90 ? 10.699 5.291 -28.471 1.00 90.50 90 GLY A C 1
ATOM 688 O O . GLY A 1 90 ? 9.496 5.050 -28.485 1.00 90.50 90 GLY A O 1
ATOM 689 N N . ILE A 1 91 ? 11.198 6.456 -28.064 1.00 93.19 91 ILE A N 1
ATOM 690 C CA . ILE A 1 91 ? 10.371 7.532 -27.506 1.00 93.19 91 ILE A CA 1
ATOM 691 C C . ILE A 1 91 ? 10.139 8.597 -28.563 1.00 93.19 91 ILE A C 1
ATOM 693 O O . ILE A 1 91 ? 11.094 9.202 -29.056 1.00 93.19 91 ILE A O 1
ATOM 697 N N . SER A 1 92 ? 8.872 8.839 -28.881 1.00 92.75 92 SER A N 1
ATOM 698 C CA . SER A 1 92 ? 8.489 9.800 -29.905 1.00 92.75 92 SER A CA 1
ATOM 699 C C . SER A 1 92 ? 8.732 11.244 -29.484 1.00 92.75 92 SER A C 1
ATOM 701 O O . SER A 1 92 ? 8.545 11.619 -28.324 1.00 92.75 92 SER A O 1
ATOM 703 N N . ASN A 1 93 ? 9.098 12.083 -30.454 1.00 91.44 93 ASN A N 1
ATOM 704 C CA . ASN A 1 93 ? 9.356 13.511 -30.255 1.00 91.44 93 ASN A CA 1
ATOM 705 C C . ASN A 1 93 ? 10.437 13.781 -29.192 1.00 91.44 93 ASN A C 1
ATOM 707 O O . ASN A 1 93 ? 10.331 14.739 -28.417 1.00 91.44 93 ASN A O 1
ATOM 711 N N . ALA A 1 94 ? 11.473 12.941 -29.140 1.00 91.31 94 ALA A N 1
ATOM 712 C CA . ALA A 1 94 ? 12.593 13.108 -28.223 1.00 91.31 94 ALA A CA 1
ATOM 713 C C . ALA A 1 94 ? 13.934 12.981 -28.957 1.00 91.31 94 ALA A C 1
ATOM 715 O O . ALA A 1 94 ? 14.174 12.034 -29.697 1.00 91.31 94 ALA A O 1
ATOM 716 N N . GLY A 1 95 ? 14.832 13.944 -28.736 1.00 86.00 95 GLY A N 1
ATOM 717 C CA . GLY A 1 95 ? 16.246 13.829 -29.110 1.00 86.00 95 GLY A CA 1
ATOM 718 C C . GLY A 1 95 ? 17.085 13.180 -28.003 1.00 86.00 95 GLY A C 1
ATOM 719 O O . GLY A 1 95 ? 16.542 12.598 -27.067 1.00 86.00 95 GLY A O 1
ATOM 720 N N . HIS A 1 96 ? 18.405 13.383 -28.043 1.00 86.94 96 HIS A N 1
ATOM 721 C CA . HIS A 1 96 ? 19.379 12.803 -27.098 1.00 86.94 96 HIS A CA 1
ATOM 722 C C . HIS A 1 96 ? 19.005 12.933 -25.609 1.00 86.94 96 HIS A C 1
ATOM 724 O O . HIS A 1 96 ? 19.223 12.028 -24.809 1.00 86.94 96 HIS A O 1
ATOM 730 N N . MET A 1 97 ? 18.387 14.054 -25.235 1.00 85.25 97 MET A N 1
ATOM 731 C CA . MET A 1 97 ? 17.976 14.351 -23.862 1.00 85.25 97 MET A CA 1
ATOM 732 C C . MET A 1 97 ? 16.511 13.965 -23.611 1.00 85.25 97 MET A C 1
ATOM 734 O O . MET A 1 97 ? 15.673 14.832 -23.367 1.00 85.25 97 MET A O 1
ATOM 738 N N . VAL A 1 98 ? 16.187 12.671 -23.683 1.00 88.06 98 VAL A N 1
ATOM 739 C CA . VAL A 1 98 ? 14.821 12.142 -23.473 1.00 88.06 98 VAL A CA 1
ATOM 740 C C . VAL A 1 98 ? 14.122 12.725 -22.229 1.00 88.06 98 VAL A C 1
ATOM 742 O O . VAL A 1 98 ? 13.023 13.253 -22.395 1.00 88.06 98 VAL A O 1
ATOM 745 N N . PRO A 1 99 ? 14.722 12.743 -21.017 1.00 89.38 99 PRO A N 1
ATOM 746 C CA . PRO A 1 99 ? 14.045 13.288 -19.835 1.00 89.38 99 PRO A CA 1
ATOM 747 C C . PRO A 1 99 ? 13.743 14.788 -19.925 1.00 89.38 99 PRO A C 1
ATOM 749 O O . PRO A 1 99 ? 12.858 15.281 -19.238 1.00 89.38 99 PRO A O 1
ATOM 752 N N . THR A 1 100 ? 14.478 15.532 -20.756 1.00 87.25 100 THR A N 1
ATOM 753 C CA . THR A 1 100 ? 14.239 16.965 -20.973 1.00 87.25 100 THR A CA 1
ATOM 754 C C . THR A 1 100 ? 13.137 17.202 -22.000 1.00 87.25 100 THR A C 1
ATOM 756 O O . THR A 1 100 ? 12.320 18.097 -21.813 1.00 87.25 100 THR A O 1
ATOM 759 N N . HIS A 1 101 ? 13.104 16.416 -23.079 1.00 88.88 101 HIS A N 1
ATOM 760 C CA . HIS A 1 101 ? 12.112 16.574 -24.146 1.00 88.88 101 HIS A CA 1
ATOM 761 C C . HIS A 1 101 ? 10.750 15.967 -23.785 1.00 88.88 101 HIS A C 1
ATOM 763 O O . HIS A 1 101 ? 9.720 16.522 -24.152 1.00 88.88 101 HIS A O 1
ATOM 769 N N . GLN A 1 102 ? 10.749 14.845 -23.059 1.00 86.62 102 GLN A N 1
ATOM 770 C CA . GLN A 1 102 ? 9.562 14.072 -22.690 1.00 86.62 102 GLN A CA 1
ATOM 771 C C . GLN A 1 102 ? 9.605 13.688 -21.194 1.00 86.62 102 GLN A C 1
ATOM 773 O O . GLN A 1 102 ? 9.736 12.511 -20.854 1.00 86.62 102 GLN A O 1
ATOM 778 N N . PRO A 1 103 ? 9.531 14.662 -20.265 1.00 81.38 103 PRO A N 1
ATOM 779 C CA . PRO A 1 103 ? 9.753 14.427 -18.834 1.00 81.38 103 PRO A CA 1
ATOM 780 C C . PRO A 1 103 ? 8.727 13.484 -18.190 1.00 81.38 103 PRO A C 1
ATOM 782 O O . PRO A 1 103 ? 9.118 12.598 -17.434 1.00 81.38 103 PRO A O 1
ATOM 785 N N . ALA A 1 104 ? 7.436 13.635 -18.508 1.00 77.69 104 ALA A N 1
ATOM 786 C CA . ALA A 1 104 ? 6.375 12.780 -17.969 1.00 77.69 104 ALA A CA 1
ATOM 787 C C . ALA A 1 104 ? 6.509 11.331 -18.469 1.00 77.69 104 ALA A C 1
ATOM 789 O O . ALA A 1 104 ? 6.520 10.395 -17.675 1.00 77.69 104 ALA A O 1
ATOM 790 N N . VAL A 1 105 ? 6.728 11.164 -19.777 1.00 82.69 105 VAL A N 1
ATOM 791 C CA . VAL A 1 105 ? 6.973 9.863 -20.415 1.00 82.69 105 VAL A CA 1
ATOM 792 C C . VAL A 1 105 ? 8.219 9.188 -19.846 1.00 82.69 105 VAL A C 1
ATOM 794 O O . VAL A 1 105 ? 8.193 8.005 -19.529 1.00 82.69 105 VAL A O 1
ATOM 797 N N . SER A 1 106 ? 9.321 9.929 -19.699 1.00 82.69 106 SER A N 1
ATOM 798 C CA . SER A 1 106 ? 10.572 9.388 -19.165 1.00 82.69 106 SER A CA 1
ATOM 799 C C . SER A 1 106 ? 10.419 8.930 -17.717 1.00 82.69 106 SER A C 1
ATOM 801 O O . SER A 1 106 ? 11.045 7.944 -17.328 1.00 82.69 106 SER A O 1
ATOM 803 N N . LEU A 1 107 ? 9.625 9.645 -16.917 1.00 78.38 107 LEU A N 1
ATOM 804 C CA . LEU A 1 107 ? 9.361 9.284 -15.531 1.00 78.38 107 LEU A CA 1
ATOM 805 C C . LEU A 1 107 ? 8.514 8.010 -15.446 1.00 78.38 107 LEU A C 1
ATOM 807 O O . LEU A 1 107 ? 8.852 7.105 -14.684 1.00 78.38 107 LEU A O 1
ATOM 811 N N . ASP A 1 108 ? 7.450 7.915 -16.238 1.00 74.31 108 ASP A N 1
ATOM 812 C CA . ASP A 1 108 ? 6.593 6.728 -16.276 1.00 74.31 108 ASP A CA 1
ATOM 813 C C . ASP A 1 108 ? 7.328 5.492 -16.816 1.00 74.31 108 ASP A C 1
ATOM 815 O O . ASP A 1 108 ? 7.255 4.409 -16.235 1.00 74.31 108 ASP A O 1
ATOM 819 N N . LEU A 1 109 ? 8.150 5.672 -17.857 1.00 74.81 109 LEU A N 1
ATOM 820 C CA . LEU A 1 109 ? 8.993 4.623 -18.427 1.00 74.81 109 LEU A CA 1
ATOM 821 C C . LEU A 1 109 ? 9.969 4.039 -17.400 1.00 74.81 109 LEU A C 1
ATOM 823 O O . LEU A 1 109 ? 10.056 2.820 -17.250 1.00 74.81 109 LEU A O 1
ATOM 827 N N . ILE A 1 110 ? 10.715 4.891 -16.691 1.00 77.38 110 ILE A N 1
ATOM 828 C CA . ILE A 1 110 ? 11.684 4.421 -15.696 1.00 77.38 110 ILE A CA 1
ATOM 829 C C . ILE A 1 110 ? 10.974 3.755 -14.516 1.00 77.38 110 ILE A C 1
ATOM 831 O O . ILE A 1 110 ? 11.423 2.702 -14.069 1.00 77.38 110 ILE A O 1
ATOM 835 N N . ASN A 1 111 ? 9.839 4.284 -14.052 1.00 68.62 111 ASN A N 1
ATOM 836 C CA . ASN A 1 111 ? 9.058 3.621 -13.003 1.00 68.62 111 ASN A CA 1
ATOM 837 C C . ASN A 1 111 ? 8.523 2.254 -13.458 1.00 68.62 111 ASN A C 1
ATOM 839 O O . ASN A 1 111 ? 8.611 1.281 -12.708 1.00 68.62 111 ASN A O 1
ATOM 843 N N . SER A 1 112 ? 8.058 2.151 -14.704 1.00 63.97 112 SER A N 1
ATOM 844 C CA . SER A 1 112 ? 7.579 0.901 -15.302 1.00 63.97 112 SER A CA 1
ATOM 845 C C . SER A 1 112 ? 8.692 -0.133 -15.483 1.00 63.97 112 SER A C 1
ATOM 847 O O . SER A 1 112 ? 8.481 -1.318 -15.236 1.00 63.97 112 SER A O 1
ATOM 849 N N . ALA A 1 113 ? 9.897 0.295 -15.864 1.00 64.62 113 ALA A N 1
ATOM 850 C CA . ALA A 1 113 ? 11.032 -0.602 -16.068 1.00 64.62 113 ALA A CA 1
ATOM 851 C C . ALA A 1 113 ? 11.704 -1.044 -14.762 1.00 64.62 113 ALA A C 1
ATOM 853 O O . ALA A 1 113 ? 12.186 -2.174 -14.657 1.00 64.62 113 ALA A O 1
ATOM 854 N N . LEU A 1 114 ? 11.730 -0.174 -13.749 1.00 59.16 114 LEU A N 1
ATOM 855 C CA . LEU A 1 114 ? 12.244 -0.513 -12.423 1.00 59.16 114 LEU A CA 1
ATOM 856 C C . LEU A 1 114 ? 11.257 -1.389 -11.637 1.00 59.16 114 LEU A C 1
ATOM 858 O O . LEU A 1 114 ? 11.699 -2.215 -10.829 1.00 59.16 114 LEU A O 1
ATOM 862 N N . ALA A 1 115 ? 9.957 -1.326 -11.943 1.00 51.31 115 ALA A N 1
ATOM 863 C CA . ALA A 1 115 ? 8.941 -2.215 -11.383 1.00 51.31 115 ALA A CA 1
ATOM 864 C C . ALA A 1 115 ? 9.200 -3.686 -11.787 1.00 51.31 115 ALA A C 1
ATOM 866 O O . ALA A 1 115 ? 9.248 -3.986 -12.980 1.00 51.31 115 ALA A O 1
ATOM 867 N N . PRO A 1 116 ? 9.429 -4.618 -10.839 1.00 42.06 116 PRO A N 1
ATOM 868 C CA . PRO A 1 116 ? 9.672 -6.030 -11.149 1.00 42.06 116 PRO A CA 1
ATOM 869 C C . PRO A 1 116 ? 8.498 -6.605 -11.943 1.00 42.06 116 PRO A C 1
ATOM 871 O O . PRO A 1 116 ? 7.387 -6.577 -11.434 1.00 42.06 116 PRO A O 1
ATOM 874 N N . ASN A 1 117 ? 8.765 -7.056 -13.177 1.00 42.09 117 ASN A N 1
ATOM 875 C CA . ASN A 1 117 ? 7.844 -7.651 -14.157 1.00 42.09 117 ASN A CA 1
ATOM 876 C C . ASN A 1 117 ? 6.349 -7.416 -13.890 1.00 42.09 117 ASN A C 1
ATOM 878 O O . ASN A 1 117 ? 5.700 -8.206 -13.209 1.00 42.09 117 ASN A O 1
ATOM 882 N N . GLY A 1 118 ? 5.826 -6.355 -14.512 1.00 46.59 118 GLY A N 1
ATOM 883 C CA . GLY A 1 118 ? 4.407 -6.012 -14.523 1.00 46.59 118 GLY A CA 1
ATOM 884 C C . GLY A 1 118 ? 3.967 -5.371 -13.214 1.00 46.59 118 GLY A C 1
ATOM 885 O O . GLY A 1 118 ? 3.542 -6.077 -12.313 1.00 46.59 118 GLY A O 1
ATOM 886 N N . SER A 1 119 ? 4.068 -4.038 -13.125 1.00 35.53 119 SER A N 1
ATOM 887 C CA . SER A 1 119 ? 3.427 -3.188 -12.104 1.00 35.53 119 SER A CA 1
ATOM 888 C C . SER A 1 119 ? 3.360 -3.786 -10.690 1.00 35.53 119 SER A C 1
ATOM 890 O O . SER A 1 119 ? 2.437 -4.531 -10.363 1.00 35.53 119 SER A O 1
ATOM 892 N N . PHE A 1 120 ? 4.261 -3.389 -9.794 1.00 35.50 120 PHE A N 1
ATOM 893 C CA . PHE A 1 120 ? 4.102 -3.761 -8.390 1.00 35.50 120 PHE A CA 1
ATOM 894 C C . PHE A 1 120 ? 4.311 -2.575 -7.460 1.00 35.50 120 PHE A C 1
ATOM 896 O O . PHE A 1 120 ? 5.360 -2.401 -6.842 1.00 35.50 120 PHE A O 1
ATOM 903 N N . VAL A 1 121 ? 3.246 -1.789 -7.309 1.00 38.91 121 VAL A N 1
ATOM 904 C CA . VAL A 1 121 ? 2.919 -1.250 -5.990 1.00 38.91 121 VAL A CA 1
ATOM 905 C C . VAL A 1 121 ? 2.428 -2.447 -5.179 1.00 38.91 121 VAL A C 1
ATOM 907 O O . VAL A 1 121 ? 1.378 -2.990 -5.481 1.00 38.91 121 VAL A O 1
ATOM 910 N N . CYS A 1 122 ? 3.227 -2.898 -4.215 1.00 39.97 122 CYS A N 1
ATOM 911 C CA . CYS A 1 122 ? 2.889 -3.874 -3.178 1.00 39.97 122 CYS A CA 1
ATOM 912 C C . CYS A 1 122 ? 1.695 -4.828 -3.435 1.00 39.97 122 CYS A C 1
ATOM 914 O O . CYS A 1 122 ? 0.589 -4.623 -2.954 1.00 39.97 122 CYS A O 1
ATOM 916 N N . GLY A 1 123 ? 1.943 -5.981 -4.032 1.00 44.41 123 GLY A N 1
ATOM 917 C CA . GLY A 1 123 ? 0.993 -7.091 -4.096 1.00 44.41 123 GLY A CA 1
ATOM 918 C C . GLY A 1 123 ? 0.101 -7.011 -5.325 1.00 44.41 123 GLY A C 1
ATOM 919 O O . GLY A 1 123 ? -0.314 -5.946 -5.742 1.00 44.41 123 GLY A O 1
ATOM 920 N N . VAL A 1 124 ? -0.319 -8.170 -5.826 1.00 45.81 124 VAL A N 1
ATOM 921 C CA . VAL A 1 124 ? -1.497 -8.315 -6.706 1.00 45.81 124 VAL A CA 1
ATOM 922 C C . VAL A 1 124 ? -2.805 -7.798 -6.068 1.00 45.81 124 VAL A C 1
ATOM 924 O O . VAL A 1 124 ? -3.868 -7.859 -6.674 1.00 45.81 124 VAL A O 1
ATOM 927 N N . SER A 1 125 ? -2.743 -7.336 -4.818 1.00 56.91 125 SER A N 1
ATOM 928 C CA . SER A 1 125 ? -3.853 -6.830 -4.021 1.00 56.91 125 SER A CA 1
ATOM 929 C C . SER A 1 125 ? -3.973 -5.319 -4.171 1.00 56.91 125 SER A C 1
ATOM 931 O O . SER A 1 125 ? -3.048 -4.583 -3.821 1.00 56.91 125 SER A O 1
ATOM 933 N N . ASN A 1 126 ? -5.141 -4.868 -4.621 1.00 77.44 126 ASN A N 1
ATOM 934 C CA . ASN A 1 126 ? -5.474 -3.454 -4.699 1.00 77.44 126 ASN A CA 1
ATOM 935 C C . ASN A 1 126 ? -5.335 -2.794 -3.316 1.00 77.44 126 ASN A C 1
ATOM 937 O O . ASN A 1 126 ? -5.691 -3.383 -2.290 1.00 77.44 126 ASN A O 1
ATOM 941 N N . ASN A 1 127 ? -4.793 -1.583 -3.280 1.00 87.38 127 ASN A N 1
ATOM 942 C CA . ASN A 1 127 ? -4.569 -0.854 -2.041 1.00 87.38 127 ASN A CA 1
ATOM 943 C C . ASN A 1 127 ? -4.848 0.633 -2.229 1.00 87.38 127 ASN A C 1
ATOM 945 O O . ASN A 1 127 ? -4.782 1.169 -3.333 1.00 87.38 127 ASN A O 1
ATOM 949 N N . THR A 1 128 ? -5.210 1.304 -1.145 1.00 87.62 128 THR A N 1
ATOM 950 C CA . THR A 1 128 ? -5.512 2.734 -1.153 1.00 87.62 128 THR A CA 1
ATOM 951 C C . THR A 1 128 ? -5.057 3.336 0.158 1.00 87.62 128 THR A C 1
ATOM 953 O O . THR A 1 128 ? -5.266 2.753 1.219 1.00 87.62 128 THR A O 1
ATOM 956 N N . ALA A 1 129 ? -4.436 4.504 0.087 1.00 90.94 129 ALA A N 1
ATOM 957 C CA . ALA A 1 129 ? -4.119 5.308 1.251 1.00 90.94 129 ALA A CA 1
ATOM 958 C C . ALA A 1 129 ? -4.859 6.638 1.157 1.00 90.94 129 ALA A C 1
ATOM 960 O O . ALA A 1 129 ? -5.083 7.155 0.061 1.00 90.94 129 ALA A O 1
ATOM 961 N N . GLY A 1 130 ? -5.247 7.190 2.297 1.00 91.81 130 GLY A N 1
ATOM 962 C CA . GLY A 1 130 ? -6.007 8.427 2.321 1.00 91.81 130 GLY A CA 1
ATOM 963 C C . GLY A 1 130 ? -6.370 8.856 3.726 1.00 91.81 130 GLY A C 1
ATOM 964 O O . GLY A 1 130 ? -5.871 8.313 4.708 1.00 91.81 130 GLY A O 1
ATOM 965 N N . TYR A 1 131 ? -7.261 9.838 3.798 1.00 97.06 131 TYR A N 1
ATOM 966 C CA . TYR A 1 131 ? -7.716 10.433 5.045 1.00 97.06 131 TYR A CA 1
ATOM 967 C C . TYR A 1 131 ? -9.221 10.273 5.189 1.00 97.06 131 TYR A C 1
ATOM 969 O O . TYR A 1 131 ? -9.957 10.398 4.209 1.00 97.06 131 TYR A O 1
ATOM 977 N N . ILE A 1 132 ? -9.673 10.042 6.417 1.00 97.38 132 ILE A N 1
ATOM 978 C CA . ILE A 1 132 ? -11.074 10.198 6.802 1.00 97.38 132 ILE A CA 1
ATOM 979 C C . ILE A 1 132 ? -11.154 11.354 7.793 1.00 97.38 132 ILE A C 1
ATOM 981 O O . ILE A 1 132 ? -10.532 11.301 8.856 1.00 97.38 132 ILE A O 1
ATOM 985 N N . LYS A 1 133 ? -11.938 12.381 7.450 1.00 96.19 133 LYS A N 1
ATOM 986 C CA . LYS A 1 133 ? -12.286 13.452 8.386 1.00 96.19 133 LYS A CA 1
ATOM 987 C C . LYS A 1 133 ? -13.268 12.917 9.425 1.00 96.19 133 LYS A C 1
ATOM 989 O O . LYS A 1 133 ? -14.305 12.360 9.061 1.00 96.19 133 LYS A O 1
ATOM 994 N N . LEU A 1 134 ? -12.967 13.109 10.703 1.00 94.69 134 LEU A N 1
ATOM 995 C CA . LEU A 1 134 ? -13.813 12.643 11.795 1.00 94.69 134 LEU A CA 1
ATOM 996 C C . LEU A 1 134 ? -15.000 13.588 12.004 1.00 94.69 134 LEU A C 1
ATOM 998 O O . LEU A 1 134 ? -14.834 14.788 12.210 1.00 94.69 134 LEU A O 1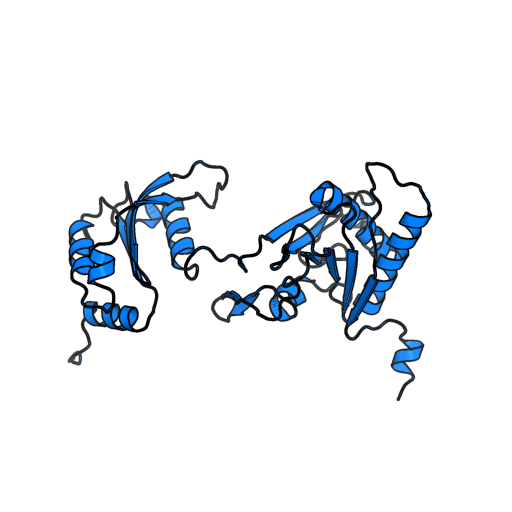
ATOM 1002 N N . ALA A 1 135 ? -16.216 13.041 11.971 1.00 92.25 135 ALA A N 1
ATOM 1003 C CA . ALA A 1 135 ? -17.443 13.832 12.084 1.00 92.25 135 ALA A CA 1
ATOM 1004 C C . ALA A 1 135 ? -17.685 14.406 13.495 1.00 92.25 135 ALA A C 1
ATOM 1006 O O . ALA A 1 135 ? -18.453 15.352 13.649 1.00 92.25 135 ALA A O 1
ATOM 1007 N N . ASN A 1 136 ? -17.044 13.840 14.519 1.00 92.00 136 ASN A N 1
ATOM 1008 C CA . ASN A 1 136 ? -17.146 14.264 15.917 1.00 92.00 136 ASN A CA 1
ATOM 1009 C C . ASN A 1 136 ? -16.079 15.291 16.336 1.00 92.00 136 ASN A C 1
ATOM 1011 O O . ASN A 1 136 ? -15.988 15.620 17.518 1.00 92.00 136 ASN A O 1
ATOM 1015 N N . LYS A 1 137 ? -15.263 15.763 15.392 1.00 92.00 137 LYS A N 1
ATOM 1016 C CA . LYS A 1 137 ? -14.131 16.669 15.614 1.00 92.00 137 LYS A CA 1
ATOM 1017 C C . LYS A 1 137 ? -14.227 17.883 14.688 1.00 92.00 137 LYS A C 1
ATOM 1019 O O . LYS A 1 137 ? -14.980 17.867 13.713 1.00 92.00 137 LYS A O 1
ATOM 1024 N N . GLU A 1 138 ? -13.487 18.948 14.986 1.00 90.19 138 GLU A N 1
ATOM 1025 C CA . GLU A 1 138 ? -13.524 20.176 14.180 1.00 90.19 138 GLU A CA 1
ATOM 1026 C C . GLU A 1 138 ? -12.842 19.975 12.818 1.00 90.19 138 GLU A C 1
ATOM 1028 O O . GLU A 1 138 ? -13.431 20.222 11.754 1.00 90.19 138 GLU A O 1
ATOM 1033 N N . ASP A 1 139 ? -11.598 19.498 12.838 1.00 91.69 139 ASP A N 1
ATOM 1034 C CA . ASP A 1 139 ? -10.808 19.251 11.635 1.00 91.69 139 ASP A CA 1
ATOM 1035 C C . ASP A 1 139 ? -9.788 18.131 11.828 1.00 91.69 139 ASP A C 1
ATOM 1037 O O . ASP A 1 139 ? -8.646 18.242 11.397 1.00 91.69 139 ASP A O 1
ATOM 1041 N N . ASP A 1 140 ? -10.193 17.055 12.496 1.00 91.75 140 ASP A N 1
ATOM 1042 C CA . ASP A 1 140 ? -9.348 15.880 12.676 1.00 91.75 140 ASP A CA 1
ATOM 1043 C C . ASP A 1 140 ? -9.453 14.927 11.480 1.00 91.75 140 ASP A C 1
ATOM 1045 O O . ASP A 1 140 ? -10.554 14.569 11.048 1.00 91.75 140 ASP A O 1
ATOM 1049 N N . HIS A 1 141 ? -8.304 14.515 10.948 1.00 95.94 141 HIS A N 1
ATOM 1050 C CA . HIS A 1 141 ? -8.164 13.665 9.769 1.00 95.94 141 HIS A CA 1
ATOM 1051 C C . HIS A 1 141 ? -7.256 12.490 10.091 1.00 95.94 141 HIS A C 1
ATOM 1053 O O . HIS A 1 141 ? -6.042 12.639 10.258 1.00 95.94 141 HIS A O 1
ATOM 1059 N N . TYR A 1 142 ? -7.843 11.297 10.124 1.00 97.56 142 TYR A N 1
ATOM 1060 C CA . TYR A 1 142 ? -7.092 10.071 10.356 1.00 97.56 142 TYR A CA 1
ATOM 1061 C C . TYR A 1 142 ? -6.614 9.484 9.034 1.00 97.56 142 TYR A C 1
ATOM 1063 O O . TYR A 1 142 ? -7.417 9.168 8.149 1.00 97.56 142 TYR A O 1
ATOM 1071 N N . PHE A 1 143 ? -5.297 9.332 8.915 1.00 97.62 143 PHE A N 1
ATOM 1072 C CA . PHE A 1 143 ? -4.653 8.655 7.807 1.00 97.62 143 PHE A CA 1
ATOM 1073 C C . PHE A 1 143 ? -4.774 7.140 7.949 1.00 97.62 143 PHE A C 1
ATOM 1075 O O . PHE A 1 143 ? -4.583 6.567 9.025 1.00 97.62 143 PHE A O 1
ATOM 1082 N N . TYR A 1 144 ? -5.035 6.473 6.833 1.00 97.56 144 TYR A N 1
ATOM 1083 C CA . TYR A 1 144 ? -5.001 5.025 6.745 1.00 97.56 144 TYR A CA 1
ATOM 1084 C C . TYR A 1 144 ? -4.288 4.576 5.479 1.00 97.56 144 TYR A C 1
ATOM 1086 O O . TYR A 1 144 ? -4.307 5.258 4.454 1.00 97.56 144 TYR A O 1
ATOM 1094 N N . TRP A 1 145 ? -3.742 3.365 5.539 1.00 94.69 145 TRP A N 1
ATOM 1095 C CA . TRP A 1 145 ? -3.384 2.604 4.352 1.00 94.69 145 TRP A CA 1
ATOM 1096 C C . TRP A 1 145 ? -4.119 1.268 4.392 1.00 94.69 145 TRP A C 1
ATOM 1098 O O . TRP A 1 145 ? -3.967 0.478 5.323 1.00 94.69 145 TRP A O 1
ATOM 1108 N N . PHE A 1 146 ? -4.970 1.053 3.398 1.00 96.44 146 PHE A N 1
ATOM 1109 C CA . PHE A 1 146 ? -5.859 -0.087 3.268 1.00 96.44 146 PHE A CA 1
ATOM 1110 C C . PHE A 1 146 ? -5.377 -1.019 2.158 1.00 96.44 146 PHE A C 1
ATOM 1112 O O . PHE A 1 146 ? -5.1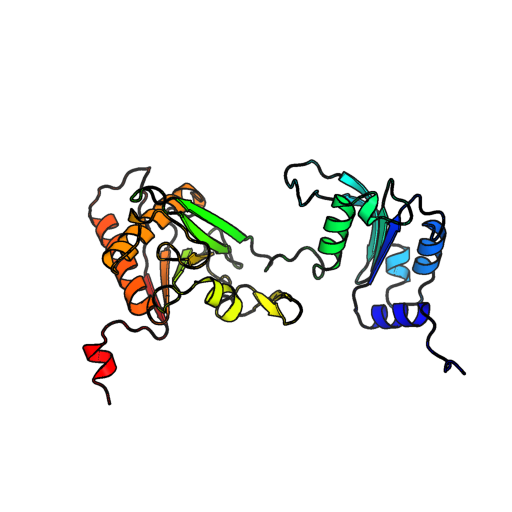27 -0.567 1.042 1.00 96.44 146 PHE A O 1
ATOM 1119 N N . TYR A 1 147 ? -5.286 -2.317 2.447 1.00 92.69 147 TYR A N 1
ATOM 1120 C CA . TYR A 1 147 ? -5.037 -3.355 1.448 1.00 92.69 147 TYR A CA 1
ATOM 1121 C C . TYR A 1 147 ? -6.200 -4.330 1.396 1.00 92.69 147 TYR A C 1
ATOM 1123 O O . TYR A 1 147 ? -6.625 -4.873 2.418 1.00 92.69 147 TYR A O 1
ATOM 1131 N N . GLN A 1 148 ? -6.650 -4.611 0.181 1.00 92.44 148 GLN A N 1
ATOM 1132 C CA . GLN A 1 148 ? -7.631 -5.651 -0.065 1.00 92.44 148 GLN A CA 1
ATOM 1133 C C . GLN A 1 148 ? -7.052 -7.048 0.191 1.00 92.44 148 GLN A C 1
ATOM 1135 O O . GLN A 1 148 ? -5.834 -7.266 0.100 1.00 92.44 148 GLN A O 1
ATOM 1140 N N . SER A 1 149 ? -7.941 -7.996 0.490 1.00 86.75 149 SER A N 1
ATOM 1141 C CA . SER A 1 149 ? -7.578 -9.407 0.601 1.00 86.75 149 SER A CA 1
ATOM 1142 C C . SER A 1 149 ? -7.017 -9.938 -0.717 1.00 86.75 149 SER A C 1
ATOM 1144 O O . SER A 1 149 ? -7.490 -9.597 -1.800 1.00 86.75 149 SER A O 1
ATOM 1146 N N . ARG A 1 150 ? -6.018 -10.815 -0.619 1.00 78.12 150 ARG A N 1
ATOM 1147 C CA . ARG A 1 150 ? -5.466 -11.583 -1.743 1.00 78.12 150 ARG A CA 1
ATOM 1148 C C . ARG A 1 150 ? -6.282 -12.827 -2.075 1.00 78.12 150 ARG A C 1
ATOM 1150 O O . ARG A 1 150 ? -6.112 -13.357 -3.167 1.00 78.12 150 ARG A O 1
ATOM 1157 N N . SER A 1 151 ? -7.093 -13.311 -1.134 1.00 80.62 151 SER A N 1
ATOM 1158 C CA . SER A 1 151 ? -7.947 -14.485 -1.325 1.00 80.62 151 SER A CA 1
ATOM 1159 C C . SER A 1 151 ? -9.237 -14.081 -2.037 1.00 80.62 151 SER A C 1
ATOM 1161 O O . SER A 1 151 ? -9.363 -14.298 -3.241 1.00 80.62 151 SER A O 1
ATOM 1163 N N . ASN A 1 152 ? -10.174 -13.438 -1.338 1.00 84.31 152 ASN A N 1
ATOM 1164 C CA . ASN A 1 152 ? -11.395 -12.925 -1.947 1.00 84.31 152 ASN A CA 1
ATOM 1165 C C . ASN A 1 152 ? -11.831 -11.609 -1.280 1.00 84.31 152 ASN A C 1
ATOM 1167 O O . ASN A 1 152 ? -12.522 -11.633 -0.258 1.00 84.31 152 ASN A O 1
ATOM 1171 N N . PRO A 1 153 ? -11.467 -10.442 -1.840 1.00 89.62 153 PRO A N 1
ATOM 1172 C CA . PRO A 1 153 ? -11.745 -9.151 -1.209 1.00 89.62 153 PRO A CA 1
ATOM 1173 C C . PRO A 1 153 ? -13.242 -8.855 -1.048 1.00 89.62 153 PRO A C 1
ATOM 1175 O O . PRO A 1 153 ? -13.620 -8.140 -0.121 1.00 89.62 153 PRO A O 1
ATOM 1178 N N . GLU A 1 154 ? -14.095 -9.470 -1.874 1.00 92.38 154 GLU A N 1
ATOM 1179 C CA . GLU A 1 154 ? -15.551 -9.310 -1.837 1.00 92.38 154 GLU A CA 1
ATOM 1180 C C . GLU A 1 154 ? -16.235 -10.151 -0.754 1.00 92.38 154 GLU A C 1
ATOM 1182 O O . GLU A 1 154 ? -17.406 -9.913 -0.451 1.00 92.38 154 GLU A O 1
ATOM 1187 N N . THR A 1 155 ? -15.557 -11.136 -0.154 1.00 89.69 155 THR A N 1
ATOM 1188 C CA . THR A 1 155 ? -16.126 -11.998 0.905 1.00 89.69 155 THR A CA 1
ATOM 1189 C C . THR A 1 155 ? -15.358 -11.926 2.218 1.00 89.69 155 THR A C 1
ATOM 1191 O O . THR A 1 155 ? -15.983 -11.955 3.278 1.00 89.69 155 THR A O 1
ATOM 1194 N N . ASP A 1 156 ? -14.041 -11.773 2.152 1.00 90.19 156 ASP A N 1
ATOM 1195 C CA . ASP A 1 156 ? -13.144 -11.870 3.300 1.00 90.19 156 ASP A CA 1
ATOM 1196 C C . ASP A 1 156 ? -13.342 -10.733 4.316 1.00 90.19 156 ASP A C 1
ATOM 1198 O O . ASP A 1 156 ? -13.669 -9.604 3.931 1.00 90.19 156 ASP A O 1
ATOM 1202 N N . PRO A 1 157 ? -13.123 -11.000 5.618 1.00 95.00 157 PRO A N 1
ATOM 1203 C CA . PRO A 1 157 ? -13.404 -10.054 6.694 1.00 95.00 157 PRO A CA 1
ATOM 1204 C C . PRO A 1 157 ? -12.582 -8.766 6.590 1.00 95.00 157 PRO A C 1
ATOM 1206 O O . PRO A 1 157 ? -11.512 -8.725 5.977 1.00 95.00 157 PRO A O 1
ATOM 1209 N N . LEU A 1 158 ? -13.081 -7.713 7.237 1.00 97.88 158 LEU A N 1
ATOM 1210 C CA . LEU A 1 158 ? -12.381 -6.448 7.420 1.00 97.88 158 LEU A CA 1
ATOM 1211 C C . LEU A 1 158 ? -11.645 -6.457 8.766 1.00 97.88 158 LEU A C 1
ATOM 1213 O O . LEU A 1 158 ? -12.222 -6.757 9.809 1.00 97.88 158 LEU A O 1
ATOM 1217 N N . VAL A 1 159 ? -10.366 -6.106 8.751 1.00 97.88 159 VAL A N 1
ATOM 1218 C CA . VAL A 1 159 ? -9.489 -6.122 9.922 1.00 97.88 159 VAL A CA 1
ATOM 1219 C C . VAL A 1 159 ? -8.855 -4.751 10.089 1.00 97.88 159 VAL A C 1
ATOM 1221 O O . VAL A 1 159 ? -8.192 -4.251 9.184 1.00 97.88 159 VAL A O 1
ATOM 1224 N N . LEU A 1 160 ? -9.026 -4.147 11.260 1.00 98.44 160 LEU A N 1
ATOM 1225 C CA . LEU A 1 160 ? -8.326 -2.928 11.654 1.00 98.44 160 LEU A CA 1
ATOM 1226 C C . LEU A 1 160 ? -7.084 -3.290 12.471 1.00 98.44 160 LEU A C 1
ATOM 1228 O O . LEU A 1 160 ? -7.181 -4.078 13.410 1.00 98.44 160 LEU A O 1
ATOM 1232 N N . TRP A 1 161 ? -5.939 -2.698 12.145 1.00 97.88 161 TRP A N 1
ATOM 1233 C CA . TRP A 1 161 ? -4.692 -2.829 12.893 1.00 97.88 161 TRP A CA 1
ATOM 1234 C C . TRP A 1 161 ? -4.312 -1.519 13.588 1.00 97.88 161 TRP A C 1
ATOM 1236 O O . TRP A 1 161 ? -4.236 -0.464 12.951 1.00 97.88 161 TRP A O 1
ATOM 1246 N N . LEU A 1 162 ? -4.010 -1.621 14.885 1.00 95.44 162 LEU A N 1
ATOM 1247 C CA . LEU A 1 162 ? -3.598 -0.526 15.760 1.00 95.44 162 LEU A CA 1
ATOM 1248 C C . LEU A 1 162 ? -2.241 -0.842 16.409 1.00 95.44 162 LEU A C 1
ATOM 1250 O O . LEU A 1 162 ? -2.156 -1.648 17.342 1.00 95.44 162 LEU A O 1
ATOM 1254 N N . THR A 1 163 ? -1.173 -0.193 15.944 1.00 90.81 163 THR A N 1
ATOM 1255 C CA . THR A 1 163 ? 0.138 -0.290 16.603 1.00 90.81 163 THR A CA 1
ATOM 1256 C C . THR A 1 163 ? 0.112 0.410 17.967 1.00 90.81 163 THR A C 1
ATOM 1258 O O . THR A 1 163 ? -0.571 1.415 18.170 1.00 90.81 163 THR A O 1
ATOM 1261 N N . GLY A 1 164 ? 0.820 -0.172 18.938 1.00 77.00 164 GLY A N 1
ATOM 1262 C CA . GLY A 1 164 ? 0.941 0.362 20.294 1.00 77.00 164 GLY A CA 1
ATOM 1263 C C . GLY A 1 164 ? 2.127 1.301 20.486 1.00 77.00 164 GLY A C 1
ATOM 1264 O O . GLY A 1 164 ? 2.714 1.745 19.520 1.00 77.00 164 GLY A O 1
ATOM 1265 N N . TRP A 1 165 ? 2.503 1.555 21.751 1.00 76.19 165 TRP A N 1
ATOM 1266 C CA . TRP A 1 165 ? 3.117 2.811 22.222 1.00 76.19 165 TRP A CA 1
ATOM 1267 C C . TRP A 1 165 ? 2.200 4.000 21.931 1.00 76.19 165 TRP A C 1
ATOM 1269 O O . TRP A 1 165 ? 1.872 4.231 20.767 1.00 76.19 165 TRP A O 1
ATOM 1279 N N . PRO A 1 166 ? 1.787 4.777 22.947 1.00 78.81 166 PRO A N 1
ATOM 1280 C CA . PRO A 1 166 ? 0.986 5.953 22.677 1.00 78.81 166 PRO A CA 1
ATOM 1281 C C . PRO A 1 166 ? 1.691 6.863 21.684 1.00 78.81 166 PRO A C 1
ATOM 1283 O O . PRO A 1 166 ? 2.823 7.284 21.922 1.00 78.81 166 PRO A O 1
ATOM 1286 N N . GLY A 1 167 ? 1.038 7.111 20.552 1.00 82.31 167 GLY A N 1
ATOM 1287 C CA . GLY A 1 167 ? 1.576 7.980 19.519 1.00 82.31 167 GLY A CA 1
ATOM 1288 C C . GLY A 1 167 ? 2.400 7.309 18.410 1.00 82.31 167 GLY A C 1
ATOM 1289 O O . GLY A 1 167 ? 3.024 8.030 17.635 1.00 82.31 167 GLY A O 1
ATOM 1290 N N . SER A 1 168 ? 2.469 5.975 18.321 1.00 89.00 168 SER A N 1
ATOM 1291 C CA . SER A 1 168 ? 3.236 5.321 17.246 1.00 89.00 168 SER A CA 1
ATOM 1292 C C . SER A 1 168 ? 2.414 5.031 16.001 1.00 89.00 168 SER A C 1
ATOM 1294 O O . SER A 1 168 ? 1.243 4.670 16.054 1.00 89.00 168 SER A O 1
ATOM 1296 N N . SER A 1 169 ? 3.089 5.142 14.863 1.00 93.62 169 SER A N 1
ATOM 1297 C CA . SER A 1 169 ? 2.513 4.903 13.549 1.00 93.62 169 SER A CA 1
ATOM 1298 C C . SER A 1 169 ? 2.253 3.416 13.298 1.00 93.62 169 SER A C 1
ATOM 1300 O O . SER A 1 169 ? 3.162 2.588 13.401 1.00 93.62 169 SER A O 1
ATOM 1302 N N . SER A 1 170 ? 1.042 3.089 12.842 1.00 94.62 170 SER A N 1
ATOM 1303 C CA . SER A 1 170 ? 0.723 1.756 12.313 1.00 94.62 170 SER A CA 1
ATOM 1304 C C . SER A 1 170 ? 1.426 1.444 10.990 1.00 94.62 170 SER A C 1
ATOM 1306 O O . SER A 1 170 ? 1.461 0.283 10.577 1.00 94.62 170 SER A O 1
ATOM 1308 N N . MET A 1 171 ? 2.048 2.438 10.343 1.00 93.44 171 MET A N 1
ATOM 1309 C CA . MET A 1 171 ? 2.913 2.202 9.185 1.00 93.44 171 MET A CA 1
ATOM 1310 C C . MET A 1 171 ? 4.146 1.392 9.573 1.00 93.44 171 MET A C 1
ATOM 1312 O O . MET A 1 171 ? 4.679 0.656 8.749 1.00 93.44 171 MET A O 1
ATOM 1316 N N . PHE A 1 172 ? 4.571 1.450 10.839 1.00 88.31 172 PHE A N 1
ATOM 1317 C CA . PHE A 1 172 ? 5.624 0.571 11.329 1.00 88.31 172 PHE A CA 1
ATOM 1318 C C . PHE A 1 172 ? 5.252 -0.902 11.118 1.00 88.31 172 PHE A C 1
ATOM 1320 O O . PHE A 1 172 ? 6.005 -1.637 10.477 1.00 88.31 172 PHE A O 1
ATOM 1327 N N . ALA A 1 173 ? 4.065 -1.321 11.557 1.00 88.94 173 ALA A N 1
ATOM 1328 C CA . ALA A 1 173 ? 3.614 -2.696 11.373 1.00 88.94 173 ALA A CA 1
ATOM 1329 C C . ALA A 1 173 ? 3.361 -3.030 9.894 1.00 88.94 173 ALA A C 1
ATOM 1331 O O . ALA A 1 173 ? 3.805 -4.080 9.418 1.00 88.94 173 ALA A O 1
ATOM 1332 N N . LEU A 1 174 ? 2.745 -2.103 9.146 1.00 90.75 174 LEU A N 1
ATOM 1333 C CA . LEU A 1 174 ? 2.509 -2.250 7.705 1.00 90.75 174 LEU A CA 1
ATOM 1334 C C . LEU A 1 174 ? 3.794 -2.444 6.900 1.00 90.75 174 LEU A C 1
ATOM 1336 O O . LEU A 1 174 ? 3.735 -3.046 5.835 1.00 90.75 174 LEU A O 1
ATOM 1340 N N . LEU A 1 175 ? 4.933 -1.915 7.350 1.00 87.19 175 LEU A N 1
ATOM 1341 C CA . LEU A 1 175 ? 6.185 -1.949 6.590 1.00 87.19 175 LEU A CA 1
ATOM 1342 C C . LEU A 1 175 ? 7.233 -2.892 7.191 1.00 87.19 175 LEU A C 1
ATOM 1344 O O . LEU A 1 175 ? 8.192 -3.249 6.504 1.00 87.19 175 LEU A O 1
ATOM 1348 N N . SER A 1 176 ? 7.050 -3.357 8.431 1.00 83.12 176 SER A N 1
ATOM 1349 C CA . SER A 1 176 ? 8.035 -4.209 9.113 1.00 83.12 176 SER A CA 1
ATOM 1350 C C . SER A 1 176 ? 7.485 -5.525 9.670 1.00 83.12 176 SER A C 1
ATOM 1352 O O . SER A 1 176 ? 8.219 -6.515 9.670 1.00 83.12 176 SER A O 1
ATOM 1354 N N . GLU A 1 177 ? 6.197 -5.622 9.998 1.00 86.75 177 GLU A N 1
ATOM 1355 C CA . GLU A 1 177 ? 5.631 -6.776 10.705 1.00 86.75 177 GLU A CA 1
ATOM 1356 C C . GLU A 1 177 ? 4.727 -7.613 9.793 1.00 86.75 177 GLU A C 1
ATOM 1358 O O . GLU A 1 177 ? 5.212 -8.451 9.024 1.00 86.75 177 GLU A O 1
ATOM 1363 N N . ASN A 1 178 ? 3.420 -7.346 9.829 1.00 84.69 178 ASN A N 1
ATOM 1364 C CA . ASN A 1 178 ? 2.350 -8.089 9.156 1.00 84.69 178 ASN A CA 1
ATOM 1365 C C . ASN A 1 178 ? 2.039 -7.598 7.728 1.00 84.69 178 ASN A C 1
ATOM 1367 O O . ASN A 1 178 ? 1.004 -7.921 7.138 1.00 84.69 178 ASN A O 1
ATOM 1371 N N . LYS A 1 179 ? 2.989 -6.847 7.180 1.00 84.06 179 LYS A N 1
ATOM 1372 C CA . LYS A 1 179 ? 3.030 -6.215 5.867 1.00 84.06 179 LYS A CA 1
ATOM 1373 C C . LYS A 1 179 ? 2.604 -7.089 4.683 1.00 84.06 179 LYS A C 1
ATOM 1375 O O . LYS A 1 179 ? 3.055 -8.233 4.592 1.00 84.06 179 LYS A O 1
ATOM 1380 N N . PRO A 1 180 ? 1.874 -6.536 3.696 1.00 79.81 180 PRO A N 1
ATOM 1381 C CA . PRO A 1 180 ? 1.719 -7.128 2.367 1.00 79.81 180 PRO A CA 1
ATOM 1382 C C . PRO A 1 180 ? 3.069 -7.364 1.684 1.00 79.81 180 PRO A C 1
ATOM 1384 O O . PRO A 1 180 ? 3.286 -8.416 1.075 1.00 79.81 180 PRO A O 1
ATOM 1387 N N . CYS A 1 181 ? 4.001 -6.418 1.805 1.00 71.88 181 CYS A N 1
ATOM 1388 C CA . CYS A 1 181 ? 5.316 -6.505 1.177 1.00 71.88 181 CYS A CA 1
ATOM 1389 C C . CYS A 1 181 ? 6.425 -6.022 2.110 1.00 71.88 181 CYS A C 1
ATOM 1391 O O . CYS A 1 181 ? 6.212 -5.125 2.915 1.00 71.88 181 CYS A O 1
ATOM 1393 N N . SER A 1 182 ? 7.616 -6.607 1.991 1.00 70.44 182 SER A N 1
ATOM 1394 C CA . SER A 1 182 ? 8.820 -6.154 2.695 1.00 70.44 182 SER A CA 1
ATOM 1395 C C . SER A 1 182 ? 9.521 -5.065 1.897 1.00 70.44 182 SER A C 1
ATOM 1397 O O . SER A 1 182 ? 9.639 -5.196 0.682 1.00 70.44 182 SER A O 1
ATOM 1399 N N . ILE A 1 183 ? 10.025 -4.037 2.575 1.00 67.38 183 ILE A N 1
ATOM 1400 C CA . ILE A 1 183 ? 10.921 -3.047 1.970 1.00 67.38 183 ILE A CA 1
ATOM 1401 C C . ILE A 1 183 ? 12.354 -3.584 2.046 1.00 67.38 183 ILE A C 1
ATOM 1403 O O . ILE A 1 183 ? 12.819 -3.980 3.116 1.00 67.38 183 ILE A O 1
ATOM 1407 N N . ARG A 1 184 ? 13.054 -3.622 0.912 1.00 62.78 184 ARG A N 1
ATOM 1408 C CA . ARG A 1 184 ? 14.476 -3.975 0.826 1.00 62.78 184 ARG A CA 1
ATOM 1409 C C . ARG A 1 184 ? 15.366 -2.747 1.081 1.00 62.78 184 ARG A C 1
ATOM 1411 O O . ARG A 1 184 ? 14.899 -1.617 0.960 1.00 62.78 184 ARG A O 1
ATOM 1418 N N . PRO A 1 185 ? 16.665 -2.930 1.387 1.00 63.12 185 PRO A N 1
ATOM 1419 C CA . PRO A 1 185 ? 17.596 -1.811 1.578 1.00 63.12 185 PRO A CA 1
ATOM 1420 C C . PRO A 1 185 ? 17.710 -0.853 0.381 1.00 63.12 185 PRO A C 1
ATOM 1422 O O . PRO A 1 185 ? 18.059 0.307 0.563 1.00 63.12 185 PRO A O 1
ATOM 1425 N N . ASP A 1 186 ? 17.410 -1.330 -0.828 1.00 57.22 186 ASP A N 1
ATOM 1426 C CA . ASP A 1 186 ? 17.378 -0.544 -2.069 1.00 57.22 186 ASP A CA 1
ATOM 1427 C C . ASP A 1 186 ? 16.035 0.177 -2.303 1.00 57.22 186 ASP A C 1
ATOM 1429 O O . ASP A 1 186 ? 15.804 0.711 -3.384 1.00 57.22 186 ASP A O 1
ATOM 1433 N N . LEU A 1 187 ? 15.150 0.180 -1.298 1.00 51.41 187 LEU A N 1
ATOM 1434 C CA . LEU A 1 187 ? 13.794 0.739 -1.316 1.00 51.41 187 LEU A CA 1
ATOM 1435 C C . LEU A 1 187 ? 12.823 0.054 -2.290 1.00 51.41 187 LEU A C 1
ATOM 1437 O O . LEU A 1 187 ? 11.671 0.475 -2.401 1.00 51.41 187 LEU A O 1
ATOM 1441 N N . SER A 1 188 ? 13.234 -1.036 -2.944 1.00 58.56 188 SER A N 1
ATOM 1442 C CA . SER A 1 188 ? 12.304 -1.895 -3.673 1.00 58.56 188 SER A CA 1
ATOM 1443 C C . SER A 1 188 ? 11.442 -2.709 -2.702 1.00 58.56 188 SER A C 1
ATOM 1445 O O . SER A 1 188 ? 11.787 -2.901 -1.531 1.00 58.56 188 SER A O 1
ATOM 1447 N N . THR A 1 189 ? 10.297 -3.200 -3.177 1.00 60.00 189 THR A N 1
ATOM 1448 C CA . THR A 1 189 ? 9.384 -4.013 -2.364 1.00 60.00 189 THR A CA 1
ATOM 1449 C C . THR A 1 189 ? 9.397 -5.476 -2.800 1.00 60.00 189 THR A C 1
ATOM 1451 O O . THR A 1 189 ? 9.593 -5.794 -3.973 1.00 60.00 189 THR A O 1
ATOM 1454 N N . THR A 1 190 ? 9.189 -6.394 -1.854 1.00 59.34 190 THR A N 1
ATOM 1455 C CA . THR A 1 190 ? 9.005 -7.824 -2.138 1.00 59.34 190 THR A CA 1
ATOM 1456 C C . THR A 1 190 ? 7.749 -8.363 -1.513 1.00 59.34 190 THR A C 1
ATOM 1458 O O . THR A 1 190 ? 7.448 -8.066 -0.361 1.00 59.34 190 THR A O 1
ATOM 1461 N N . PHE A 1 191 ? 7.081 -9.259 -2.225 1.00 64.75 191 PHE A N 1
ATOM 1462 C CA . PHE A 1 191 ? 5.954 -10.009 -1.695 1.00 64.75 191 PHE A CA 1
ATOM 1463 C C . PHE A 1 191 ? 6.275 -10.656 -0.334 1.00 64.75 191 PHE A C 1
ATOM 1465 O O . PHE A 1 191 ? 7.324 -11.279 -0.162 1.00 64.75 191 PHE A O 1
ATOM 1472 N N . ASN A 1 192 ? 5.367 -10.513 0.634 1.00 70.69 192 ASN A N 1
ATOM 1473 C CA . ASN A 1 192 ? 5.406 -11.246 1.897 1.00 70.69 192 ASN A CA 1
ATOM 1474 C C . ASN A 1 192 ? 4.365 -12.375 1.874 1.00 70.69 192 ASN A C 1
ATOM 1476 O O . ASN A 1 192 ? 3.165 -12.105 1.805 1.00 70.69 192 ASN A O 1
ATOM 1480 N N . ALA A 1 193 ? 4.816 -13.629 1.974 1.00 68.69 193 ALA A N 1
ATOM 1481 C CA . ALA A 1 193 ? 3.945 -14.808 2.004 1.00 68.69 193 ALA A CA 1
ATOM 1482 C C . ALA A 1 193 ? 3.123 -14.940 3.298 1.00 68.69 193 ALA A C 1
ATOM 1484 O O . ALA A 1 193 ? 2.124 -15.648 3.316 1.00 68.69 193 ALA A O 1
ATOM 1485 N N . TYR A 1 194 ? 3.517 -14.234 4.360 1.00 74.69 194 TYR A N 1
ATOM 1486 C CA . TYR A 1 194 ? 2.853 -14.253 5.666 1.00 74.69 194 TYR A CA 1
ATOM 1487 C C . TYR A 1 194 ? 2.084 -12.956 5.948 1.00 74.69 194 TYR A C 1
ATOM 1489 O O . TYR A 1 194 ? 1.854 -12.595 7.102 1.00 74.69 194 TYR A O 1
ATOM 1497 N N . ALA A 1 195 ? 1.722 -12.218 4.896 1.00 81.12 195 ALA A N 1
ATOM 1498 C CA . ALA A 1 195 ? 0.968 -10.981 5.025 1.00 81.12 195 ALA A CA 1
ATOM 1499 C C . ALA A 1 195 ? -0.426 -11.231 5.600 1.00 81.12 195 ALA A C 1
ATOM 1501 O O . ALA A 1 195 ? -1.108 -12.184 5.211 1.00 81.12 195 ALA A O 1
ATOM 1502 N N . TRP A 1 196 ? -0.898 -10.330 6.455 1.00 86.62 196 TRP A N 1
ATOM 1503 C CA . TRP A 1 196 ? -2.240 -10.452 7.027 1.00 86.62 196 TRP A CA 1
ATOM 1504 C C . TRP A 1 196 ? -3.352 -10.230 6.005 1.00 86.62 196 TRP A C 1
ATOM 1506 O O . TRP A 1 196 ? -4.431 -10.797 6.155 1.00 86.62 196 TRP A O 1
ATOM 1516 N N . ASN A 1 197 ? -3.068 -9.529 4.904 1.00 88.19 197 ASN A N 1
ATOM 1517 C CA . ASN A 1 197 ? -4.016 -9.408 3.801 1.00 88.19 197 ASN A CA 1
ATOM 1518 C C . ASN A 1 197 ? -4.111 -10.669 2.920 1.00 88.19 197 ASN A C 1
ATOM 1520 O O . ASN A 1 197 ? -4.650 -10.617 1.821 1.00 88.19 197 ASN A O 1
ATOM 1524 N N . SER A 1 198 ? -3.585 -11.815 3.367 1.00 75.69 198 SER A N 1
ATOM 1525 C CA . SER A 1 198 ? -3.737 -13.075 2.632 1.00 75.69 198 SER A CA 1
ATOM 1526 C C . SER A 1 198 ? -5.183 -13.586 2.635 1.00 75.69 198 SER A C 1
ATOM 1528 O O . SER A 1 198 ? -5.599 -14.165 1.642 1.00 75.69 198 SER A O 1
ATOM 1530 N N . ASN A 1 199 ? -5.941 -13.350 3.716 1.00 81.31 199 ASN A N 1
ATOM 1531 C CA . ASN A 1 199 ? -7.334 -13.810 3.881 1.00 81.31 199 ASN A CA 1
ATOM 1532 C C . ASN A 1 199 ? -8.235 -12.746 4.538 1.00 81.31 199 ASN A C 1
ATOM 1534 O O . ASN A 1 199 ? -9.199 -13.076 5.225 1.00 81.31 199 ASN A O 1
ATOM 1538 N N . ALA A 1 200 ? -7.864 -11.472 4.424 1.00 85.75 200 ALA A N 1
ATOM 1539 C CA . ALA A 1 200 ? -8.571 -10.361 5.043 1.00 85.75 200 ALA A CA 1
ATOM 1540 C C . ALA A 1 200 ? -8.290 -9.053 4.304 1.00 85.75 200 ALA A C 1
ATOM 1542 O O . ALA A 1 200 ? -7.211 -8.844 3.753 1.00 85.75 200 ALA A O 1
ATOM 1543 N N . ASN A 1 201 ? -9.262 -8.156 4.341 1.00 96.56 201 ASN A N 1
ATOM 1544 C CA . ASN A 1 201 ? -9.114 -6.761 3.967 1.00 96.56 201 ASN A CA 1
ATOM 1545 C C . ASN A 1 201 ? -8.554 -6.018 5.188 1.00 96.56 201 ASN A C 1
ATOM 1547 O O . ASN A 1 201 ? -9.201 -6.012 6.232 1.00 96.56 201 ASN A O 1
ATOM 1551 N N . VAL A 1 202 ? -7.356 -5.437 5.111 1.00 97.56 202 VAL A N 1
ATOM 1552 C CA . VAL A 1 202 ? -6.643 -4.926 6.297 1.00 97.56 202 VAL A CA 1
ATOM 1553 C C . VAL A 1 202 ? -6.423 -3.419 6.210 1.00 97.56 202 VAL A C 1
ATOM 1555 O O . VAL A 1 202 ? -5.895 -2.915 5.219 1.00 97.56 202 VAL A O 1
ATOM 1558 N N . ILE A 1 203 ? -6.813 -2.709 7.268 1.00 98.44 203 ILE A N 1
ATOM 1559 C CA . ILE A 1 203 ? -6.621 -1.271 7.462 1.00 98.44 203 ILE A CA 1
ATOM 1560 C C . ILE A 1 203 ? -5.517 -1.068 8.501 1.00 98.44 203 ILE A C 1
ATOM 1562 O O . ILE A 1 203 ? -5.689 -1.449 9.658 1.00 98.44 203 ILE A O 1
ATOM 1566 N N . TRP A 1 204 ? -4.423 -0.407 8.130 1.00 97.88 204 TRP A N 1
ATOM 1567 C CA . TRP A 1 204 ? -3.453 0.120 9.093 1.00 97.88 204 TRP A CA 1
ATOM 1568 C C . TRP A 1 204 ? -3.761 1.592 9.333 1.00 97.88 204 TRP A C 1
ATOM 1570 O O . TRP A 1 204 ? -3.611 2.416 8.429 1.00 97.88 204 TRP A O 1
ATOM 1580 N N . LEU A 1 205 ? -4.223 1.903 10.542 1.00 98.25 205 LEU A N 1
ATOM 1581 C CA . LEU A 1 205 ? -4.723 3.226 10.911 1.00 98.25 205 LEU A CA 1
ATOM 1582 C C . LEU A 1 205 ? -3.698 3.992 11.739 1.00 98.25 205 LEU A C 1
ATOM 1584 O O . LEU A 1 205 ? -3.167 3.460 12.716 1.00 98.25 205 LEU A O 1
ATOM 1588 N N . GLU A 1 206 ? -3.462 5.252 11.402 1.00 96.25 206 GLU A N 1
ATOM 1589 C CA . GLU A 1 206 ? -2.675 6.147 12.239 1.00 96.25 206 GLU A CA 1
ATOM 1590 C C . GLU A 1 206 ? -3.565 6.923 13.202 1.00 96.25 206 GLU A C 1
ATOM 1592 O O . GLU A 1 206 ? -4.415 7.718 12.808 1.00 96.25 206 GLU A O 1
ATOM 1597 N N . GLN A 1 207 ? -3.368 6.659 14.487 1.00 94.75 207 GLN A N 1
ATOM 1598 C CA . GLN A 1 207 ? -4.133 7.241 15.581 1.00 94.75 207 GLN A CA 1
ATOM 1599 C C . GLN A 1 207 ? -3.248 7.320 16.831 1.00 94.75 207 GLN A C 1
ATOM 1601 O O . GLN A 1 207 ? -2.329 6.500 16.962 1.00 94.75 207 GLN A O 1
ATOM 1606 N N . PRO A 1 208 ? -3.526 8.229 17.780 1.00 94.31 208 PRO A N 1
ATOM 1607 C CA . PRO A 1 208 ? -4.529 9.307 17.739 1.00 94.31 208 PRO A CA 1
ATOM 1608 C C . PRO A 1 208 ? -4.134 10.498 16.837 1.00 94.31 208 PRO A C 1
ATOM 1610 O O . PRO A 1 208 ? -3.186 10.416 16.056 1.00 94.31 208 PRO A O 1
ATOM 1613 N N . THR A 1 209 ? -4.850 11.622 16.944 1.00 92.81 209 THR A N 1
ATOM 1614 C CA . THR A 1 209 ? -4.553 12.885 16.245 1.00 92.81 209 THR A CA 1
ATOM 1615 C C . THR A 1 209 ? -3.086 13.299 16.407 1.00 92.81 209 THR A C 1
ATOM 1617 O O . THR A 1 209 ? -2.582 13.431 17.527 1.00 92.81 209 THR A O 1
ATOM 1620 N N . GLY A 1 210 ? -2.394 13.558 15.294 1.00 90.19 210 GLY A N 1
ATOM 1621 C CA . GLY A 1 210 ? -0.979 13.951 15.279 1.00 90.19 210 GLY A CA 1
ATOM 1622 C C . GLY A 1 210 ? 0.016 12.789 15.187 1.00 90.19 210 GLY A C 1
ATOM 1623 O O . GLY A 1 210 ? 1.224 13.030 15.231 1.00 90.19 210 GLY A O 1
ATOM 1624 N N . VAL A 1 211 ? -0.455 11.544 15.079 1.00 93.88 211 VAL A N 1
ATOM 1625 C CA . VAL A 1 211 ? 0.399 10.374 14.841 1.00 93.88 211 VAL A CA 1
ATOM 1626 C C . VAL A 1 211 ? 0.667 10.188 13.357 1.00 93.88 211 VAL A C 1
ATOM 1628 O O . VAL A 1 211 ? -0.266 10.070 12.571 1.00 93.88 211 VAL A O 1
ATOM 1631 N N . GLY A 1 212 ? 1.949 10.089 12.999 1.00 93.31 212 GLY A N 1
ATOM 1632 C CA . GLY A 1 212 ? 2.384 9.858 11.624 1.00 93.31 212 GLY A CA 1
ATOM 1633 C C . GLY A 1 212 ? 1.931 10.976 10.686 1.00 93.31 212 GLY A C 1
ATOM 1634 O O . GLY A 1 212 ? 2.388 12.111 10.800 1.00 93.31 212 GLY A O 1
ATOM 1635 N N . PHE A 1 213 ? 1.054 10.630 9.758 1.00 92.38 213 PHE A N 1
ATOM 1636 C CA . PHE A 1 213 ? 0.397 11.478 8.779 1.00 92.38 213 PHE A CA 1
ATOM 1637 C C . PHE A 1 213 ? -0.961 12.013 9.260 1.00 92.38 213 PHE A C 1
ATOM 1639 O O . PHE A 1 213 ? -1.438 12.990 8.688 1.00 92.38 213 PHE A O 1
ATOM 1646 N N . SER A 1 214 ? -1.580 11.439 10.300 1.00 94.12 214 SER A N 1
ATOM 1647 C CA . SER A 1 214 ? -2.838 11.955 10.864 1.00 94.12 214 SER A CA 1
ATOM 1648 C C . SER A 1 214 ? -2.647 13.337 11.488 1.00 94.12 214 SER A C 1
ATOM 1650 O O . SER A 1 214 ? -1.702 13.569 12.247 1.00 94.12 214 SER A O 1
ATOM 1652 N N . PHE A 1 215 ? -3.570 14.259 11.224 1.00 95.12 215 PHE A N 1
ATOM 1653 C CA . PHE A 1 215 ? -3.477 15.650 11.670 1.00 95.12 215 PHE A CA 1
ATOM 1654 C C . PHE A 1 215 ? -4.836 16.188 12.113 1.00 95.12 215 PHE A C 1
ATOM 1656 O O . PHE A 1 215 ? -5.870 15.722 11.655 1.00 95.12 215 PHE A O 1
ATOM 1663 N N . GLY A 1 216 ? -4.824 17.206 12.972 1.00 92.38 216 GLY A N 1
ATOM 1664 C CA . GLY A 1 216 ? -6.045 17.868 13.415 1.00 92.38 216 GLY A CA 1
ATOM 1665 C C . GLY A 1 216 ? -5.783 19.171 14.158 1.00 92.38 216 GLY A C 1
ATOM 1666 O O . GLY A 1 216 ? -4.630 19.533 14.430 1.00 92.38 216 GLY A O 1
ATOM 1667 N N . ALA A 1 217 ? -6.857 19.891 14.484 1.00 89.81 217 ALA A N 1
ATOM 1668 C CA . ALA A 1 217 ? -6.767 21.130 15.244 1.00 89.81 217 ALA A CA 1
ATOM 1669 C C . ALA A 1 217 ? -6.254 20.868 16.677 1.00 89.81 217 ALA A C 1
ATOM 1671 O O . ALA A 1 217 ? -6.462 19.788 17.231 1.00 89.81 217 ALA A O 1
ATOM 1672 N N . PRO A 1 218 ? -5.623 21.848 17.356 1.00 87.12 218 PRO A N 1
ATOM 1673 C CA . PRO A 1 218 ? -5.180 21.670 18.742 1.00 87.12 218 PRO A CA 1
ATOM 1674 C C . PRO A 1 218 ? -6.294 21.265 19.720 1.00 87.12 218 PRO A C 1
ATOM 1676 O O . PRO A 1 218 ? -5.998 20.604 20.714 1.00 87.12 218 PRO A O 1
ATOM 1679 N N . ALA A 1 219 ? -7.541 21.661 19.441 1.00 89.00 219 ALA A N 1
ATOM 1680 C CA . ALA A 1 219 ? -8.726 21.304 20.220 1.00 89.00 219 ALA A CA 1
ATOM 1681 C C . ALA A 1 219 ? -9.149 19.835 20.040 1.00 89.00 219 ALA A C 1
ATOM 1683 O O . ALA A 1 219 ? -9.782 19.273 20.930 1.00 89.00 219 ALA A O 1
ATOM 1684 N N . ASP A 1 220 ? -8.751 19.203 18.933 1.00 89.50 220 ASP A N 1
ATOM 1685 C CA . ASP A 1 220 ? -9.121 17.830 18.594 1.00 89.50 220 ASP A CA 1
ATOM 1686 C C . ASP A 1 220 ? -8.198 16.783 19.231 1.00 89.50 220 ASP A C 1
ATOM 1688 O O . ASP A 1 220 ? -8.447 15.590 19.086 1.00 89.50 220 ASP A O 1
ATOM 1692 N N . LYS A 1 221 ? -7.159 17.194 19.972 1.00 87.88 221 LYS A N 1
ATOM 1693 C CA . LYS A 1 221 ? -6.222 16.259 20.607 1.00 87.88 221 LYS A CA 1
ATOM 1694 C C . LYS A 1 221 ? -6.920 15.289 21.557 1.00 87.88 221 LYS A C 1
ATOM 1696 O O . LYS A 1 221 ? -7.794 15.665 22.337 1.00 87.88 221 LYS A O 1
ATOM 1701 N N . ASP A 1 222 ? -6.452 14.048 21.537 1.00 87.69 222 ASP A N 1
ATOM 1702 C CA . ASP A 1 222 ? -6.954 12.989 22.404 1.00 87.69 222 ASP A CA 1
ATOM 1703 C C . ASP A 1 222 ? -6.155 12.899 23.705 1.00 87.69 222 ASP A C 1
ATOM 1705 O O . ASP A 1 222 ? -4.924 12.989 23.709 1.00 87.69 222 ASP A O 1
ATOM 1709 N N . TYR A 1 223 ? -6.861 12.700 24.821 1.00 87.19 223 TYR A N 1
ATOM 1710 C CA . TYR A 1 223 ? -6.257 12.701 26.159 1.00 87.19 223 TYR A CA 1
ATOM 1711 C C . TYR A 1 223 ? -6.399 11.369 26.901 1.00 87.19 223 TYR A C 1
ATOM 1713 O O . TYR A 1 223 ? -5.805 11.201 27.965 1.00 87.19 223 TYR A O 1
ATOM 1721 N N . ASN A 1 224 ? -7.206 10.440 26.382 1.00 88.31 224 ASN A N 1
ATOM 1722 C CA . ASN A 1 224 ? -7.461 9.135 26.989 1.00 88.31 224 ASN A CA 1
ATOM 1723 C C . ASN A 1 224 ? -8.052 8.140 25.975 1.00 88.31 224 ASN A C 1
ATOM 1725 O O . ASN A 1 224 ? -8.445 8.493 24.862 1.00 88.31 224 ASN A O 1
ATOM 1729 N N . GLU A 1 225 ? -8.157 6.885 26.398 1.00 87.75 225 GLU A N 1
ATOM 1730 C CA . GLU A 1 225 ? -8.670 5.765 25.611 1.00 87.75 225 GLU A CA 1
ATOM 1731 C C . GLU A 1 225 ? -10.158 5.903 25.266 1.00 87.75 225 GLU A C 1
ATOM 1733 O O . GLU A 1 225 ? -10.596 5.358 24.255 1.00 87.75 225 GLU A O 1
ATOM 1738 N N . THR A 1 226 ? -10.938 6.643 26.061 1.00 89.12 226 THR A N 1
ATOM 1739 C CA . THR A 1 226 ? -12.345 6.928 25.740 1.00 89.12 226 THR A CA 1
ATOM 1740 C C . THR A 1 226 ? -12.440 7.778 24.475 1.00 89.12 226 THR A C 1
ATOM 1742 O O . THR A 1 226 ? -13.229 7.448 23.593 1.00 89.12 226 THR A O 1
ATOM 1745 N N . ASN A 1 227 ? -11.603 8.818 24.346 1.00 90.88 227 ASN A N 1
ATOM 1746 C CA . ASN A 1 227 ? -11.533 9.622 23.121 1.00 90.88 227 ASN A CA 1
ATOM 1747 C C . ASN A 1 227 ? -11.083 8.777 21.925 1.00 90.88 227 ASN A C 1
ATOM 1749 O O . ASN A 1 227 ? -11.695 8.842 20.865 1.00 90.88 227 ASN A O 1
ATOM 1753 N N . VAL A 1 228 ? -10.066 7.930 22.113 1.00 91.12 228 VAL A N 1
ATOM 1754 C CA . VAL A 1 228 ? -9.574 7.037 21.052 1.00 91.12 228 VAL A CA 1
ATOM 1755 C C . VAL A 1 228 ? -10.665 6.071 20.581 1.00 91.12 228 VAL A C 1
ATOM 1757 O O . VAL A 1 228 ? -10.865 5.909 19.379 1.00 91.12 228 VAL A O 1
ATOM 1760 N N . GLY A 1 229 ? -11.399 5.448 21.508 1.00 94.25 229 GLY A N 1
ATOM 1761 C CA . GLY A 1 229 ? -12.485 4.527 21.170 1.00 94.25 229 GLY A CA 1
ATOM 1762 C C . GLY A 1 229 ? -13.602 5.200 20.366 1.00 94.25 229 GLY A C 1
ATOM 1763 O O . GLY A 1 229 ? -14.063 4.639 19.372 1.00 94.25 229 GLY A O 1
ATOM 1764 N N . GLU A 1 230 ? -13.985 6.417 20.756 1.00 95.31 230 GLU A N 1
ATOM 1765 C CA . GLU A 1 230 ? -14.964 7.232 20.030 1.00 95.31 230 GLU A CA 1
ATOM 1766 C C . GLU A 1 230 ? -14.470 7.631 18.633 1.00 95.31 230 GLU A C 1
ATOM 1768 O O . GLU A 1 230 ? -15.181 7.450 17.645 1.00 95.31 230 GLU A O 1
ATOM 1773 N N . ASN A 1 231 ? -13.239 8.128 18.518 1.00 96.00 231 ASN A N 1
ATOM 1774 C CA . ASN A 1 231 ? -12.687 8.562 17.236 1.00 96.00 231 ASN A CA 1
ATOM 1775 C C . ASN A 1 231 ? -12.518 7.404 16.255 1.00 96.00 231 ASN A C 1
ATOM 1777 O O . ASN A 1 231 ? -12.798 7.567 15.071 1.00 96.00 231 ASN A O 1
ATOM 1781 N N . ILE A 1 232 ? -12.109 6.222 16.728 1.00 97.00 232 ILE A N 1
ATOM 1782 C CA . ILE A 1 232 ? -12.026 5.025 15.882 1.00 97.00 232 ILE A CA 1
ATOM 1783 C C . ILE A 1 232 ? -13.414 4.641 15.359 1.00 97.00 232 ILE A C 1
ATOM 1785 O O . ILE A 1 232 ? -13.540 4.261 14.195 1.00 97.00 232 ILE A O 1
ATOM 1789 N N . TYR A 1 233 ? -14.466 4.769 16.172 1.00 96.69 233 TYR A N 1
ATOM 1790 C CA . TYR A 1 233 ? -15.832 4.550 15.701 1.00 96.69 233 TYR A CA 1
ATOM 1791 C C . TYR A 1 233 ? -16.204 5.527 14.577 1.00 96.69 233 TYR A C 1
ATOM 1793 O O . TYR A 1 233 ? -16.655 5.090 13.519 1.00 96.69 233 TYR A O 1
ATOM 1801 N N . TRP A 1 234 ? -15.962 6.827 14.757 1.00 96.12 234 TRP A N 1
ATOM 1802 C CA . TRP A 1 234 ? -16.275 7.832 13.733 1.00 96.12 234 TRP A CA 1
ATOM 1803 C C . TRP A 1 234 ? -15.409 7.712 12.478 1.00 96.12 234 TRP A C 1
ATOM 1805 O O . TRP A 1 234 ? -15.914 7.896 11.370 1.00 96.12 234 TRP A O 1
ATOM 1815 N N . TYR A 1 235 ? -14.146 7.314 12.633 1.00 97.88 235 TYR A N 1
ATOM 1816 C CA . TYR A 1 235 ? -13.283 6.924 11.524 1.00 97.88 235 TYR A CA 1
ATOM 1817 C C . TYR A 1 235 ? -13.918 5.783 10.721 1.00 97.88 235 TYR A C 1
ATOM 1819 O O . TYR A 1 235 ? -14.047 5.888 9.504 1.00 97.88 235 TYR A O 1
ATOM 1827 N N . LEU A 1 236 ? -14.359 4.710 11.388 1.00 97.62 236 LEU A N 1
ATOM 1828 C CA . LEU A 1 236 ? -14.965 3.556 10.720 1.00 97.62 236 LEU A CA 1
ATOM 1829 C C . LEU A 1 236 ? -16.284 3.918 10.031 1.00 97.62 236 LEU A C 1
ATOM 1831 O O . LEU A 1 236 ? -16.537 3.429 8.933 1.00 97.62 236 LEU A O 1
ATOM 1835 N N . GLN A 1 237 ? -17.093 4.802 10.620 1.00 95.81 237 GLN A N 1
ATOM 1836 C CA . GLN A 1 237 ? -18.300 5.313 9.963 1.00 95.81 237 GLN A CA 1
ATOM 1837 C C . GLN A 1 237 ? -17.955 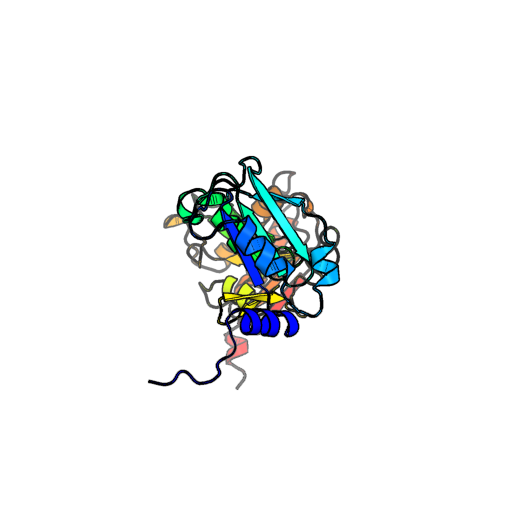6.050 8.660 1.00 95.81 237 GLN A C 1
ATOM 1839 O O . GLN A 1 237 ? -18.503 5.728 7.605 1.00 95.81 237 GLN A O 1
ATOM 1844 N N . GLY A 1 238 ? -16.982 6.967 8.689 1.00 95.69 238 GLY A N 1
ATOM 1845 C CA . GLY A 1 238 ? -16.515 7.653 7.479 1.00 95.69 238 GLY A CA 1
ATOM 1846 C C . GLY A 1 238 ? -15.860 6.708 6.460 1.00 95.69 238 GLY A C 1
ATOM 1847 O O . GLY A 1 238 ? -16.072 6.841 5.252 1.00 95.69 238 GLY A O 1
ATOM 1848 N N . PHE A 1 239 ? -15.124 5.697 6.929 1.00 97.12 239 PHE A N 1
ATOM 1849 C CA . PHE A 1 239 ? -14.547 4.658 6.077 1.00 97.12 239 PHE A CA 1
ATOM 1850 C C . PHE A 1 239 ? -15.639 3.857 5.357 1.00 97.12 239 PHE A C 1
ATOM 1852 O O . PHE A 1 239 ? -15.560 3.672 4.148 1.00 97.12 239 PHE A O 1
ATOM 1859 N N . LEU A 1 240 ? -16.694 3.431 6.055 1.00 95.88 240 LEU A N 1
ATOM 1860 C CA . LEU A 1 240 ? -17.809 2.675 5.472 1.00 95.88 240 LEU A CA 1
ATOM 1861 C C . LEU A 1 240 ? -18.710 3.515 4.559 1.00 95.88 240 LEU A C 1
ATOM 1863 O O . LEU A 1 240 ? -19.380 2.962 3.687 1.00 95.88 240 LEU A O 1
ATOM 1867 N N . GLN A 1 241 ? -18.730 4.837 4.729 1.00 93.62 241 GLN A N 1
ATOM 1868 C CA . GLN A 1 241 ? -19.339 5.752 3.759 1.00 93.62 241 GLN A CA 1
ATOM 1869 C C . GLN A 1 241 ? -18.489 5.864 2.486 1.00 93.62 241 GLN A C 1
ATOM 1871 O O . GLN A 1 241 ? -19.032 5.907 1.385 1.00 93.62 241 GLN A O 1
ATOM 1876 N N . THR A 1 242 ? -17.161 5.876 2.632 1.00 94.31 242 THR A N 1
ATOM 1877 C CA . THR A 1 242 ? -16.209 5.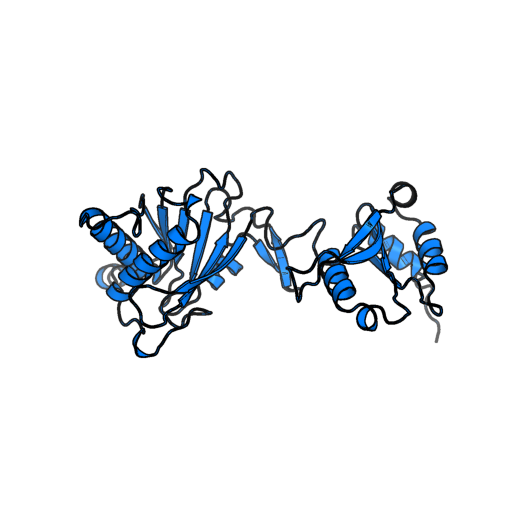925 1.508 1.00 94.31 242 THR A CA 1
ATOM 1878 C C . THR A 1 242 ? -16.170 4.600 0.741 1.00 94.31 242 THR A C 1
ATOM 1880 O O . THR A 1 242 ? -16.071 4.592 -0.485 1.00 94.31 242 THR A O 1
ATOM 1883 N N . TYR A 1 243 ? -16.292 3.479 1.454 1.00 95.06 243 TYR A N 1
ATOM 1884 C CA . TYR A 1 243 ? -16.236 2.125 0.913 1.00 95.06 243 TYR A CA 1
ATOM 1885 C C . TYR A 1 243 ? -17.497 1.321 1.277 1.00 95.06 243 TYR A C 1
ATOM 1887 O O . TYR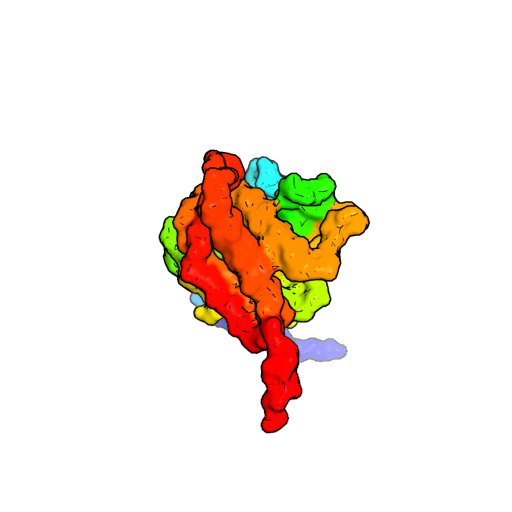 A 1 243 ? -17.438 0.392 2.095 1.00 95.06 243 TYR A O 1
ATOM 1895 N N . PRO A 1 244 ? -18.655 1.654 0.674 1.00 94.94 244 PRO A N 1
ATOM 1896 C CA . PRO A 1 244 ? -19.943 1.060 1.031 1.00 94.94 244 PRO A CA 1
ATOM 1897 C C . PRO A 1 244 ? -20.005 -0.461 0.827 1.00 94.94 244 PRO A C 1
ATOM 1899 O O . PRO A 1 244 ? -20.778 -1.134 1.503 1.00 94.94 244 PRO A O 1
ATOM 1902 N N . GLN A 1 245 ? -19.155 -1.037 -0.029 1.00 95.19 245 GLN A N 1
ATOM 1903 C CA . GLN A 1 245 ? -19.061 -2.486 -0.250 1.00 95.19 245 GLN A CA 1
ATOM 1904 C C . GLN A 1 245 ? -18.580 -3.292 0.975 1.00 95.19 245 GLN A C 1
ATOM 1906 O O . GLN A 1 245 ? -18.692 -4.519 0.990 1.00 95.19 245 GLN A O 1
ATOM 1911 N N . TYR A 1 246 ? -18.042 -2.631 2.008 1.00 96.31 246 TYR A N 1
ATOM 1912 C CA . TYR A 1 246 ? -17.674 -3.276 3.275 1.00 96.31 246 TYR A CA 1
ATOM 1913 C C . TYR A 1 246 ? -18.732 -3.110 4.373 1.00 96.31 246 TYR A C 1
ATOM 1915 O O . TYR A 1 246 ? -18.538 -3.612 5.481 1.00 96.31 246 TYR A O 1
ATOM 1923 N N . GLN A 1 247 ? -19.862 -2.447 4.109 1.00 95.31 247 GLN A N 1
ATOM 1924 C CA . GLN A 1 247 ? -20.949 -2.376 5.087 1.00 95.31 247 GLN A CA 1
ATOM 1925 C C . GLN A 1 247 ? -21.498 -3.777 5.387 1.00 95.31 247 GLN A C 1
ATOM 1927 O O . GLN A 1 247 ? -21.704 -4.593 4.492 1.00 95.31 247 GLN A O 1
ATOM 1932 N N . GLY A 1 248 ? -21.688 -4.081 6.674 1.00 93.25 248 GLY A N 1
ATOM 1933 C CA . GLY A 1 248 ? -22.096 -5.412 7.138 1.00 93.25 248 GLY A CA 1
ATOM 1934 C C . GLY A 1 248 ? -20.993 -6.481 7.113 1.00 93.25 248 GLY A C 1
ATOM 1935 O O . GLY A 1 248 ? -21.223 -7.587 7.609 1.00 93.25 248 GLY A O 1
ATOM 1936 N N . ARG A 1 249 ? -19.790 -6.170 6.604 1.00 95.12 249 ARG A N 1
ATOM 1937 C CA . ARG A 1 249 ? -18.646 -7.092 6.604 1.00 95.12 249 ARG A CA 1
ATOM 1938 C C . ARG A 1 249 ? -18.265 -7.486 8.024 1.00 95.12 249 ARG A C 1
ATOM 1940 O O . ARG A 1 249 ? -18.184 -6.618 8.889 1.00 95.12 249 ARG A O 1
ATOM 1947 N N . GLU A 1 250 ? -17.977 -8.769 8.242 1.00 95.62 250 GLU A N 1
ATOM 1948 C CA . GLU A 1 250 ? -17.373 -9.221 9.497 1.00 95.62 250 GLU A CA 1
ATOM 1949 C C . GLU A 1 250 ? -16.136 -8.384 9.820 1.00 95.62 250 GLU A C 1
ATOM 1951 O O . GLU A 1 250 ? -15.220 -8.276 9.002 1.00 95.62 250 GLU A O 1
ATOM 1956 N N . PHE A 1 251 ? -16.136 -7.772 11.000 1.00 97.25 251 PHE A N 1
ATOM 1957 C CA . PHE A 1 251 ? -15.132 -6.798 11.388 1.00 97.25 251 PHE A CA 1
ATOM 1958 C C . PHE A 1 251 ? -14.380 -7.227 12.645 1.00 97.25 251 PHE A C 1
ATOM 1960 O O . PHE A 1 251 ? -14.988 -7.622 13.646 1.00 97.25 251 PHE A O 1
ATOM 1967 N N . PHE A 1 252 ? -13.055 -7.092 12.607 1.00 94.06 252 PHE A N 1
ATOM 1968 C CA . PHE A 1 252 ? -12.166 -7.394 13.723 1.00 94.06 252 PHE A CA 1
ATOM 1969 C C . PHE A 1 252 ? -11.257 -6.208 14.036 1.00 94.06 252 PHE A C 1
ATOM 1971 O O . PHE A 1 252 ? -10.634 -5.636 13.141 1.00 94.06 252 PHE A O 1
ATOM 1978 N N . VAL A 1 253 ? -11.127 -5.882 15.322 1.00 95.62 253 VAL A N 1
ATOM 1979 C CA . VAL A 1 253 ? -10.154 -4.887 15.794 1.00 95.62 253 VAL A CA 1
ATOM 1980 C C . VAL A 1 253 ? -8.936 -5.607 16.347 1.00 95.62 253 VAL A C 1
ATOM 1982 O O . VAL A 1 253 ? -9.044 -6.457 17.230 1.00 95.62 253 VAL A O 1
ATOM 1985 N N . THR A 1 254 ? -7.763 -5.272 15.836 1.00 94.75 254 THR A N 1
ATOM 1986 C CA . THR A 1 254 ? -6.508 -5.921 16.202 1.00 94.75 254 THR A CA 1
ATOM 1987 C C . THR A 1 254 ? -5.439 -4.893 16.519 1.00 94.75 254 THR A C 1
ATOM 1989 O O . THR A 1 254 ? -5.516 -3.741 16.093 1.00 94.75 254 THR A O 1
ATOM 1992 N N . GLY A 1 255 ? -4.437 -5.289 17.289 1.00 89.31 255 GLY A N 1
ATOM 1993 C CA . GLY A 1 255 ? -3.337 -4.401 17.621 1.00 89.31 255 GLY A CA 1
ATOM 1994 C C . GLY A 1 255 ? -2.352 -5.033 18.578 1.00 89.31 255 GLY A C 1
ATOM 1995 O O . GLY A 1 255 ? -2.536 -6.166 19.031 1.00 89.31 255 GLY A O 1
ATOM 1996 N N . GLU A 1 256 ? -1.307 -4.285 18.905 1.00 88.56 256 GLU A N 1
ATOM 1997 C CA . GLU A 1 256 ? -0.215 -4.787 19.733 1.00 88.56 256 GLU A CA 1
ATOM 1998 C C . GLU A 1 256 ? 0.306 -3.780 20.759 1.00 88.56 256 GLU A C 1
ATOM 2000 O O . GLU A 1 256 ? 0.070 -2.582 20.641 1.00 88.56 256 GLU A O 1
ATOM 2005 N N . ARG A 1 257 ? 1.024 -4.244 21.791 1.00 89.44 257 ARG A N 1
ATOM 2006 C CA . ARG A 1 257 ? 1.571 -3.407 22.882 1.00 89.44 257 ARG A CA 1
ATOM 2007 C C . ARG A 1 257 ? 0.516 -2.509 23.549 1.00 89.44 257 ARG A C 1
ATOM 2009 O O . ARG A 1 257 ? -0.376 -3.011 24.223 1.00 89.44 257 ARG A O 1
ATOM 2016 N N . TYR A 1 258 ? 0.597 -1.183 23.400 1.00 90.44 258 TYR A N 1
ATOM 2017 C CA . TYR A 1 258 ? -0.430 -0.259 23.908 1.00 90.44 258 TYR A CA 1
ATOM 2018 C C . TYR A 1 258 ? -1.766 -0.392 23.153 1.00 90.44 258 TYR A C 1
ATOM 2020 O O . TYR A 1 258 ? -2.805 0.026 23.650 1.00 90.44 258 TYR A O 1
ATOM 2028 N N . GLY A 1 259 ? -1.781 -1.102 22.021 1.00 86.25 259 GLY A N 1
ATOM 2029 C CA . GLY A 1 259 ? -2.988 -1.679 21.437 1.00 86.25 259 GLY A CA 1
ATOM 2030 C C . GLY A 1 259 ? -3.789 -2.532 22.429 1.00 86.25 259 GLY A C 1
ATOM 2031 O O . GLY A 1 259 ? -4.995 -2.653 22.271 1.00 86.25 259 GLY A O 1
ATOM 2032 N N . GLY A 1 260 ? -3.181 -3.031 23.513 1.00 85.94 260 GLY A N 1
ATOM 2033 C CA . GLY A 1 260 ? -3.904 -3.643 24.633 1.00 85.94 260 GLY A CA 1
ATOM 2034 C C . GLY A 1 260 ? -4.874 -2.705 25.367 1.00 85.94 260 GLY A C 1
ATOM 2035 O O . GLY A 1 260 ? -5.806 -3.189 25.999 1.00 85.94 260 GLY A O 1
ATOM 2036 N N . TYR A 1 261 ? -4.719 -1.388 25.230 1.00 90.94 261 TYR A N 1
ATOM 2037 C CA . TYR A 1 261 ? -5.699 -0.388 25.658 1.00 90.94 261 TYR A CA 1
ATOM 2038 C C . TYR A 1 261 ? -6.631 0.029 24.519 1.00 90.94 261 TYR A C 1
ATOM 2040 O O . TYR A 1 261 ? -7.849 0.070 24.696 1.00 90.94 261 TYR A O 1
ATOM 2048 N N . TYR A 1 262 ? -6.071 0.305 23.337 1.00 93.31 262 TYR A N 1
ATOM 2049 C CA . TYR A 1 262 ? -6.836 0.820 22.197 1.00 93.31 262 TYR A CA 1
ATOM 2050 C C . TYR A 1 262 ? -7.855 -0.177 21.656 1.00 93.31 262 TYR A C 1
ATOM 2052 O O . TYR A 1 262 ? -8.997 0.192 21.393 1.00 93.31 262 TYR A O 1
ATOM 2060 N N . VAL A 1 263 ? -7.463 -1.444 21.518 1.00 93.25 263 VAL A N 1
ATOM 2061 C CA . VAL A 1 263 ? -8.308 -2.487 20.933 1.00 93.25 263 VAL A CA 1
ATOM 2062 C C . VAL A 1 263 ? -9.561 -2.726 21.791 1.00 93.25 263 VAL A C 1
ATOM 2064 O O . VAL A 1 263 ? -10.657 -2.634 21.233 1.00 93.25 263 VAL A O 1
ATOM 2067 N N . PRO A 1 264 ? -9.473 -2.937 23.126 1.00 92.38 264 PRO A N 1
ATOM 2068 C CA . PRO A 1 264 ? -10.669 -3.028 23.963 1.00 92.38 264 PRO A CA 1
ATOM 2069 C C . PRO A 1 264 ? -11.508 -1.752 23.978 1.00 92.38 264 PRO A C 1
ATOM 2071 O O . PRO A 1 264 ? -12.732 -1.847 23.941 1.00 92.38 264 PRO A O 1
ATOM 2074 N N . ALA A 1 265 ? -10.881 -0.570 24.018 1.00 94.50 265 ALA A N 1
ATOM 2075 C CA . ALA A 1 265 ? -11.606 0.699 24.042 1.00 94.50 265 ALA A CA 1
ATOM 2076 C C . ALA A 1 265 ? -12.442 0.902 22.768 1.00 94.50 265 ALA A C 1
ATOM 2078 O O . ALA A 1 265 ? -13.638 1.186 22.854 1.00 94.50 265 ALA A O 1
ATOM 2079 N N . ALA A 1 266 ? -11.846 0.669 21.595 1.00 95.94 266 ALA A N 1
ATOM 2080 C CA . ALA A 1 266 ? -12.534 0.732 20.310 1.00 95.94 266 ALA A CA 1
ATOM 2081 C C . ALA A 1 266 ? -13.644 -0.322 20.202 1.00 95.94 266 ALA A C 1
ATOM 2083 O O . ALA A 1 266 ? -14.787 0.012 19.889 1.00 95.94 266 ALA A O 1
ATOM 2084 N N . ALA A 1 267 ? -13.342 -1.587 20.515 1.00 93.81 267 ALA A N 1
ATOM 2085 C CA . ALA A 1 267 ? -14.322 -2.669 20.452 1.00 93.81 267 ALA A CA 1
ATOM 2086 C C . ALA A 1 267 ? -15.522 -2.413 21.382 1.00 93.81 267 ALA A C 1
ATOM 2088 O O . ALA A 1 267 ? -16.672 -2.597 20.979 1.00 93.81 267 ALA A O 1
ATOM 2089 N N . HIS A 1 268 ? -15.272 -1.937 22.606 1.00 93.81 268 HIS A N 1
ATOM 2090 C CA . HIS A 1 268 ? -16.321 -1.604 23.567 1.00 93.81 268 HIS A CA 1
ATOM 2091 C C . HIS A 1 268 ? -17.184 -0.424 23.102 1.00 93.81 268 HIS A C 1
ATOM 2093 O O . HIS A 1 268 ? -18.410 -0.479 23.237 1.00 93.81 268 HIS A O 1
ATOM 2099 N N . TYR A 1 269 ? -16.577 0.628 22.540 1.00 94.69 269 TYR A N 1
ATOM 2100 C CA . TYR A 1 269 ? -17.323 1.776 22.020 1.00 94.69 269 TYR A CA 1
ATOM 2101 C C . TYR A 1 269 ? -18.223 1.360 20.847 1.00 94.69 269 TYR A C 1
ATOM 2103 O O . TYR A 1 269 ? -19.424 1.618 20.880 1.00 94.69 269 TYR A O 1
ATOM 2111 N N . ILE A 1 270 ? -17.685 0.615 19.872 1.00 94.69 270 ILE A N 1
ATOM 2112 C CA . ILE A 1 270 ? -18.453 0.077 18.734 1.00 94.69 270 ILE A CA 1
ATOM 2113 C C . ILE A 1 270 ? -19.626 -0.781 19.220 1.00 94.69 270 ILE A C 1
ATOM 2115 O O . ILE A 1 270 ? -20.764 -0.587 18.793 1.00 94.69 270 ILE A O 1
ATOM 2119 N N . TRP A 1 271 ? -19.372 -1.710 20.145 1.00 92.56 271 TRP A N 1
ATOM 2120 C CA . TRP A 1 271 ? -20.416 -2.558 20.719 1.00 92.56 271 TRP A CA 1
ATOM 2121 C C . TRP A 1 271 ? -21.515 -1.742 21.415 1.00 92.56 271 TRP A C 1
ATOM 2123 O O . TRP A 1 271 ? -22.702 -2.023 21.232 1.00 92.56 271 TRP A O 1
ATOM 2133 N N . SER A 1 272 ? -21.132 -0.709 22.169 1.00 91.31 272 SER A N 1
ATOM 2134 C CA . SER A 1 272 ? -22.069 0.173 22.872 1.00 91.31 272 SER A CA 1
ATOM 2135 C C . SER A 1 272 ? -22.948 0.952 21.890 1.00 91.31 272 SER A C 1
ATOM 2137 O O . SER A 1 272 ? -24.169 0.986 22.055 1.00 91.31 272 SER A O 1
ATOM 2139 N N . MET A 1 273 ? -22.355 1.504 20.827 1.00 90.81 273 MET A N 1
ATOM 2140 C CA . MET A 1 273 ? -23.086 2.219 19.776 1.00 90.81 273 MET A CA 1
ATOM 2141 C C . MET A 1 273 ? -24.041 1.298 19.013 1.00 90.81 273 MET A C 1
ATOM 2143 O O . MET A 1 273 ? -25.206 1.645 18.817 1.00 90.81 273 MET A O 1
ATOM 2147 N N . ASN A 1 274 ? -23.604 0.077 18.689 1.00 89.81 274 ASN A N 1
ATOM 2148 C CA . ASN A 1 274 ? -24.461 -0.929 18.063 1.00 89.81 274 ASN A CA 1
ATOM 2149 C C . ASN A 1 274 ? -25.680 -1.293 18.935 1.00 89.81 274 ASN A C 1
ATOM 2151 O O . ASN A 1 274 ? -26.748 -1.600 18.409 1.00 89.81 274 ASN A O 1
ATOM 2155 N N . LYS A 1 275 ? -25.547 -1.268 20.271 1.00 86.38 275 LYS A N 1
ATOM 2156 C CA . LYS A 1 275 ? -26.653 -1.532 21.212 1.00 86.38 275 LYS A CA 1
ATOM 2157 C C . LYS A 1 275 ? -27.595 -0.343 21.388 1.00 86.38 275 LYS A C 1
ATOM 2159 O O . LYS A 1 275 ? -28.792 -0.550 21.594 1.00 86.38 275 LYS A O 1
ATOM 2164 N N . ALA A 1 276 ? -27.083 0.881 21.297 1.00 81.81 276 ALA A N 1
ATOM 2165 C CA . ALA A 1 276 ? -27.840 2.104 21.554 1.00 81.81 276 ALA A CA 1
ATOM 2166 C C . ALA A 1 276 ? -28.959 2.393 20.528 1.00 81.81 276 ALA A C 1
ATOM 2168 O O . ALA A 1 276 ? -29.773 3.281 20.766 1.00 81.81 276 ALA A O 1
ATOM 2169 N N . SER A 1 277 ? -29.057 1.628 19.429 1.00 57.97 277 SER A N 1
ATOM 2170 C CA . SER A 1 277 ? -30.164 1.667 18.450 1.00 57.97 277 SER A CA 1
ATOM 2171 C C . SER A 1 277 ? -30.408 3.029 17.769 1.00 57.97 277 SER A C 1
ATOM 2173 O O . SER A 1 277 ? -31.454 3.223 17.157 1.00 57.97 277 SER A O 1
ATOM 2175 N N . GLN A 1 278 ? -29.447 3.961 17.821 1.00 58.47 278 GLN A N 1
ATOM 2176 C CA . GLN A 1 278 ? -29.449 5.222 17.052 1.00 58.47 278 GLN A CA 1
ATOM 2177 C C . GLN A 1 278 ? -28.807 5.049 15.665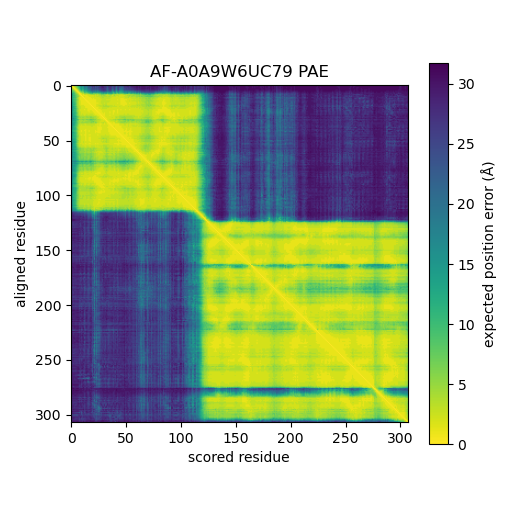 1.00 58.47 278 GLN A C 1
ATOM 2179 O O . GLN A 1 278 ? -28.078 5.913 15.188 1.00 58.47 278 GLN A O 1
ATOM 2184 N N . LEU A 1 279 ? -29.025 3.890 15.051 1.00 64.94 279 LEU A N 1
ATOM 2185 C CA . LEU A 1 279 ? -28.433 3.530 13.770 1.00 64.94 279 LEU A CA 1
ATOM 2186 C C . LEU A 1 279 ? -29.417 3.909 12.665 1.00 64.94 279 LEU A C 1
ATOM 2188 O O . LEU A 1 279 ? -30.589 3.534 12.718 1.00 64.94 279 LEU A O 1
ATOM 2192 N N . ASP A 1 280 ? -28.939 4.658 11.683 1.00 68.38 280 ASP A N 1
ATOM 2193 C CA . ASP A 1 280 ? -29.663 5.022 10.470 1.00 68.38 280 ASP A CA 1
ATOM 2194 C C . ASP A 1 280 ? -28.790 4.729 9.242 1.00 68.38 280 ASP A C 1
ATOM 2196 O O . ASP A 1 280 ? -27.641 4.303 9.372 1.00 68.38 280 ASP A O 1
ATOM 2200 N N . ASP A 1 281 ? -29.313 4.965 8.038 1.00 69.62 281 ASP A N 1
ATOM 2201 C CA . ASP A 1 281 ? -28.576 4.716 6.789 1.00 69.62 281 ASP A CA 1
ATOM 2202 C C . ASP A 1 281 ? -27.248 5.499 6.702 1.00 69.62 281 ASP A C 1
ATOM 2204 O O . ASP A 1 281 ? -26.383 5.165 5.893 1.00 69.62 281 ASP A O 1
ATOM 2208 N N . LYS A 1 282 ? -27.066 6.547 7.520 1.00 74.50 282 LYS A N 1
ATOM 2209 C CA . LYS A 1 282 ? -25.833 7.344 7.561 1.00 74.50 282 LYS A CA 1
ATOM 2210 C C . LYS A 1 282 ? -24.793 6.773 8.518 1.00 74.50 282 LYS A C 1
ATOM 2212 O O . LYS A 1 282 ? -23.609 7.050 8.330 1.00 74.50 282 LYS A O 1
ATOM 2217 N N . ASN A 1 283 ? -25.217 5.995 9.512 1.00 82.25 283 ASN A N 1
ATOM 2218 C CA . ASN A 1 283 ? -24.352 5.370 10.507 1.00 82.25 283 ASN A CA 1
ATOM 2219 C C . ASN A 1 283 ? -24.666 3.870 10.594 1.00 82.25 283 ASN A C 1
ATOM 2221 O O . ASN A 1 283 ? -25.324 3.432 11.546 1.00 82.25 283 ASN A O 1
ATOM 2225 N N . PRO A 1 284 ? -24.253 3.074 9.588 1.00 87.12 284 PRO A N 1
ATOM 2226 C CA . PRO A 1 284 ? -24.531 1.647 9.566 1.00 87.12 284 PRO A CA 1
ATOM 2227 C C . PRO A 1 284 ? -23.930 0.918 10.772 1.00 87.12 284 PRO A C 1
ATOM 2229 O O . PRO A 1 284 ? -22.928 1.330 11.367 1.00 87.12 284 PRO A O 1
ATOM 2232 N N . ILE A 1 285 ? -24.530 -0.232 11.095 1.00 90.81 285 ILE A N 1
ATOM 2233 C CA . ILE A 1 285 ? -23.979 -1.174 12.073 1.00 90.81 285 ILE A CA 1
ATOM 2234 C C . ILE A 1 285 ? -22.598 -1.628 11.604 1.00 90.81 285 ILE A C 1
ATOM 2236 O O . ILE A 1 285 ? -22.444 -2.168 10.506 1.00 90.81 285 ILE A O 1
ATOM 2240 N N . ILE A 1 286 ? -21.609 -1.500 12.486 1.00 94.75 286 ILE A N 1
ATOM 2241 C CA . ILE A 1 286 ? -20.299 -2.120 12.298 1.00 94.75 286 ILE A CA 1
ATOM 2242 C C . ILE A 1 286 ? -20.404 -3.547 12.832 1.00 94.75 286 ILE A C 1
ATOM 2244 O O . ILE A 1 286 ? -20.586 -3.748 14.034 1.00 94.75 286 ILE A O 1
ATOM 2248 N N . ASN A 1 287 ? -20.316 -4.544 11.953 1.00 94.62 287 ASN A N 1
ATOM 2249 C CA . ASN A 1 287 ? -20.501 -5.957 12.291 1.00 94.62 287 ASN A CA 1
ATOM 2250 C C . ASN A 1 287 ? -19.276 -6.541 13.033 1.00 94.62 287 ASN A C 1
ATOM 2252 O O . ASN A 1 287 ? -18.545 -7.382 12.514 1.00 94.62 287 ASN A O 1
ATOM 2256 N N . LEU A 1 288 ? -19.033 -6.050 14.251 1.00 95.25 288 LEU A N 1
ATOM 2257 C CA . LEU A 1 288 ? -17.928 -6.450 15.120 1.00 95.25 288 LEU A CA 1
ATOM 2258 C C . LEU A 1 288 ? -18.074 -7.918 15.550 1.00 95.25 288 LEU A C 1
ATOM 2260 O O . LEU A 1 288 ? -18.963 -8.250 16.333 1.00 95.25 288 LEU A O 1
ATOM 2264 N N . GLN A 1 289 ? -17.167 -8.771 15.073 1.00 94.62 289 GLN A N 1
ATOM 2265 C CA . GLN A 1 289 ? -17.133 -10.210 15.363 1.00 94.62 289 GLN A CA 1
ATOM 2266 C C . GLN A 1 289 ? -16.089 -10.586 16.415 1.00 94.62 289 GLN A C 1
ATOM 2268 O O . GLN A 1 289 ? -16.241 -11.582 17.120 1.00 94.62 289 GLN A O 1
ATOM 2273 N N . GLY A 1 290 ? -15.032 -9.789 16.563 1.00 82.19 290 GLY A N 1
ATOM 2274 C CA . GLY A 1 290 ? -14.011 -10.082 17.556 1.00 82.19 290 GLY A CA 1
ATOM 2275 C C . GLY A 1 290 ? -12.919 -9.035 17.662 1.00 82.19 290 GLY A C 1
ATOM 2276 O O . GLY A 1 290 ? -12.889 -8.035 16.945 1.00 82.19 290 GLY A O 1
ATOM 2277 N N . MET A 1 291 ? -11.998 -9.300 18.583 1.00 93.00 291 MET A N 1
ATOM 2278 C CA . MET A 1 291 ? -10.795 -8.506 18.770 1.00 93.00 291 MET A CA 1
ATOM 2279 C C . MET A 1 291 ? -9.583 -9.396 19.056 1.00 93.00 291 MET A C 1
ATOM 2281 O O . MET A 1 291 ? -9.740 -10.474 19.631 1.00 93.00 291 MET A O 1
ATOM 2285 N N . ALA A 1 292 ? -8.383 -8.946 18.687 1.00 83.38 292 ALA A N 1
ATOM 2286 C CA . ALA A 1 292 ? -7.130 -9.648 18.971 1.00 83.38 292 ALA A CA 1
ATOM 2287 C C . ALA A 1 292 ? -6.047 -8.683 19.471 1.00 83.38 292 ALA A C 1
ATOM 2289 O O . ALA A 1 292 ? -5.893 -7.582 18.949 1.00 83.38 292 ALA A O 1
ATOM 2290 N N . ILE A 1 293 ? -5.282 -9.104 20.478 1.00 82.81 293 ILE A N 1
ATOM 2291 C CA . ILE A 1 293 ? -4.252 -8.275 21.112 1.00 82.81 293 ILE A CA 1
ATOM 2292 C C . ILE A 1 293 ? -2.938 -9.059 21.145 1.00 82.81 293 ILE A C 1
ATOM 2294 O O . ILE A 1 293 ? -2.829 -10.064 21.847 1.00 82.81 293 ILE A O 1
ATOM 2298 N N . GLY A 1 294 ? -1.936 -8.593 20.400 1.00 81.19 294 GLY A N 1
ATOM 2299 C CA . GLY A 1 294 ? -0.577 -9.133 20.414 1.00 81.19 294 GLY A CA 1
ATOM 2300 C C . GLY A 1 294 ? 0.273 -8.472 21.498 1.00 81.19 294 GLY A C 1
ATOM 2301 O O . GLY A 1 294 ? 0.424 -7.254 21.515 1.00 81.19 294 GLY A O 1
ATOM 2302 N N . ASN A 1 295 ? 0.830 -9.254 22.427 1.00 88.94 295 ASN A N 1
ATOM 2303 C CA . ASN A 1 295 ? 1.789 -8.766 23.435 1.00 88.94 295 ASN A CA 1
ATOM 2304 C C . ASN A 1 295 ? 1.350 -7.466 24.156 1.00 88.94 295 ASN A C 1
ATOM 2306 O O . ASN A 1 295 ? 2.158 -6.563 24.386 1.00 88.94 295 ASN A O 1
ATOM 2310 N N . GLY A 1 296 ? 0.056 -7.341 24.463 1.00 85.94 296 GLY A N 1
ATOM 2311 C CA . GLY A 1 296 ? -0.533 -6.077 24.898 1.00 85.94 296 GLY A CA 1
ATOM 2312 C C . GLY A 1 296 ? -0.374 -5.766 26.386 1.00 85.94 296 GLY A C 1
ATOM 2313 O O . GLY A 1 296 ? -0.455 -6.658 27.232 1.00 85.94 296 GLY A O 1
ATOM 2314 N N . LEU A 1 297 ? -0.236 -4.480 26.717 1.00 85.94 297 LEU A N 1
ATOM 2315 C CA . LEU A 1 297 ? -0.455 -3.960 28.069 1.00 85.94 297 LEU A CA 1
ATOM 2316 C C . LEU A 1 297 ? -1.937 -3.590 28.198 1.00 85.94 297 LEU A C 1
ATOM 2318 O O . LEU A 1 297 ? -2.426 -2.763 27.442 1.00 85.94 297 LEU A O 1
ATOM 2322 N N . THR A 1 298 ? -2.650 -4.243 29.111 1.00 88.25 298 THR A N 1
ATOM 2323 C CA . THR A 1 298 ? -4.109 -4.121 29.300 1.00 88.25 298 THR A CA 1
ATOM 2324 C C . THR A 1 298 ? -4.455 -3.821 30.757 1.00 88.25 298 THR A C 1
ATOM 2326 O O . THR A 1 298 ? -5.266 -2.949 31.050 1.00 88.25 298 THR A O 1
ATOM 2329 N N . ASN A 1 299 ? -3.820 -4.526 31.698 1.00 89.00 299 ASN A N 1
ATOM 2330 C CA . ASN A 1 299 ? -3.962 -4.278 33.127 1.00 89.00 299 ASN A CA 1
ATOM 2331 C C . ASN A 1 299 ? -2.575 -4.286 33.787 1.00 89.00 299 ASN A C 1
ATOM 2333 O O . ASN A 1 299 ? -2.078 -5.355 34.147 1.00 89.00 299 ASN A O 1
ATOM 2337 N N . PRO A 1 300 ? -1.951 -3.111 33.978 1.00 85.56 300 PRO A N 1
ATOM 2338 C CA . PRO A 1 300 ? -0.609 -3.014 34.538 1.00 85.56 300 PRO A CA 1
ATOM 2339 C C . PRO A 1 300 ? -0.514 -3.570 35.955 1.00 85.56 300 PRO A C 1
ATOM 2341 O O . PRO A 1 300 ? 0.505 -4.153 36.300 1.00 85.56 300 PRO A O 1
ATOM 2344 N N . VAL A 1 301 ? -1.570 -3.442 36.767 1.00 89.19 301 VAL A N 1
ATOM 2345 C CA . VAL A 1 301 ? -1.577 -3.953 38.148 1.00 89.19 301 VAL A CA 1
ATOM 2346 C C . VAL A 1 301 ? -1.424 -5.470 38.151 1.00 89.19 301 VAL A C 1
ATOM 2348 O O . VAL A 1 301 ? -0.649 -6.012 38.934 1.00 89.19 301 VAL A O 1
ATOM 2351 N N . ILE A 1 302 ? -2.121 -6.164 37.252 1.00 86.81 302 ILE A N 1
ATOM 2352 C CA . ILE A 1 302 ? -2.013 -7.620 37.125 1.00 86.81 302 ILE A CA 1
ATOM 2353 C C . ILE A 1 302 ? -0.704 -7.995 36.419 1.00 86.81 302 ILE A C 1
ATOM 2355 O O . ILE A 1 302 ? 0.025 -8.858 36.887 1.00 86.81 302 ILE A O 1
ATOM 2359 N N . GLN A 1 303 ? -0.378 -7.340 35.306 1.00 86.62 303 GLN A N 1
ATOM 2360 C CA . GLN A 1 303 ? 0.740 -7.746 34.449 1.00 86.62 303 GLN A CA 1
ATOM 2361 C C . GLN A 1 303 ? 2.117 -7.421 35.037 1.00 86.62 303 GLN A C 1
ATOM 2363 O O . GLN A 1 303 ? 3.079 -8.102 34.701 1.00 86.62 303 GLN A O 1
ATOM 2368 N N . ALA A 1 304 ? 2.220 -6.418 35.912 1.00 84.50 304 ALA A N 1
ATOM 2369 C CA . ALA A 1 304 ? 3.465 -6.066 36.596 1.00 84.50 304 ALA A CA 1
ATOM 2370 C C . ALA A 1 304 ? 3.609 -6.715 37.984 1.00 84.50 304 ALA A C 1
ATOM 2372 O O . ALA A 1 304 ? 4.654 -6.562 38.609 1.00 84.50 304 ALA A O 1
ATOM 2373 N N . SER A 1 305 ? 2.580 -7.407 38.492 1.00 81.69 305 SER A N 1
ATOM 2374 C CA . SER A 1 305 ? 2.635 -8.075 39.804 1.00 81.69 305 SER A CA 1
ATOM 2375 C C . SER A 1 305 ? 3.091 -9.536 39.746 1.00 81.69 305 SER A C 1
ATOM 2377 O O . SER A 1 305 ? 3.306 -10.144 40.794 1.00 81.69 305 SER A O 1
ATOM 2379 N N . ILE A 1 306 ? 3.278 -10.096 38.547 1.00 67.56 306 ILE A N 1
ATOM 2380 C CA . ILE A 1 306 ? 3.812 -11.447 38.345 1.00 67.56 306 ILE A CA 1
ATOM 2381 C C . ILE A 1 306 ? 5.339 -11.343 38.203 1.00 67.56 306 ILE A C 1
ATOM 2383 O O . ILE A 1 306 ? 5.838 -11.036 37.122 1.00 67.56 306 ILE A O 1
ATOM 2387 N N . ASN A 1 307 ? 6.053 -11.558 39.315 1.00 53.25 307 ASN A N 1
ATOM 2388 C CA . ASN A 1 307 ? 7.509 -11.763 39.359 1.00 53.25 307 ASN A CA 1
ATOM 2389 C C . ASN A 1 307 ? 7.863 -13.240 39.181 1.00 53.25 307 ASN A C 1
ATOM 2391 O O . ASN A 1 307 ? 7.180 -14.077 39.816 1.00 53.25 307 ASN A O 1
#